Protein AF-A0A950ELG6-F1 (afdb_monomer)

Foldseek 3Di:
DVLVVLLCVVPLSVQFFPKKFWWAFDPPQDAPQADPPDGTDMDTDTPDQVSVVVCVVPPVNCVRRVVCDVVPHVHHPQQQDFQWDKDWAAAPDDPPDDADAFKKKKKKQADADQDDPAWDDDDPHDDPLCCPDLSVQFNTKMWTAG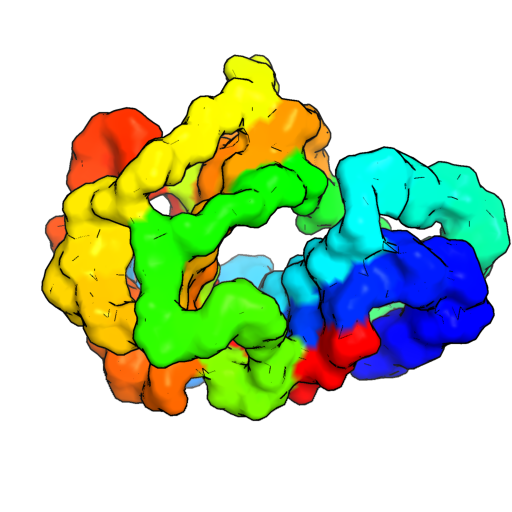HDQHHGPSRGGIIIIGIHPDPVSLSRVSNCLVVSQDDDDPGRHPMHIGITGGNDMDD

Secondary structure (DSSP, 8-state):
-HHHHHHHH-HHHHTTEEEEEEEEE-TT---TTB--S-SEEEEEEESSSHHHHHHHH-HHHHHHHTTTHHHHSSS-GGGG---EEEEEEEESS-TTPPP-TT-EEEEEEE---SS---PPPPPSS--GGGGSGGGGG-SEEEEEEE-S-PPTT---SEEEEEEESSHHHHHHHHHHTTTT---STTS--S-EEEEEEEEEEE-

Nearest PDB structures (foldseek):
  3nn4-assembly1_E  TM=4.069E-01  e=1.825E+00  Nitrospira defluvii
  6z12-assembly3_C  TM=3.826E-01  e=6.552E+00  Salmonella enterica subsp. enterica

pLDDT: mean 88.02, std 8.39, range [60.28, 97.75]

Radius of gyration: 16.5 Å; Cα contacts (8 Å, |Δi|>4): 398; chains: 1; bounding box: 36×33×44 Å

Mean predicted aligned error: 5.29 Å

Structure (mmCIF, N/CA/C/O backbone):
data_AF-A0A950ELG6-F1
#
_entry.id   AF-A0A950ELG6-F1
#
loop_
_atom_site.group_PDB
_atom_site.id
_atom_site.type_symbol
_atom_site.label_atom_id
_atom_site.label_alt_id
_atom_site.label_comp_id
_atom_site.label_asym_id
_atom_site.label_entity_id
_atom_site.label_seq_id
_atom_site.pdbx_PDB_ins_code
_atom_site.Cartn_x
_atom_site.Cartn_y
_atom_site.Cartn_z
_atom_site.occupancy
_atom_site.B_iso_or_equiv
_atom_site.auth_seq_id
_atom_site.auth_comp_id
_atom_site.auth_asym_id
_atom_site.auth_atom_id
_atom_site.pdbx_PDB_model_num
ATOM 1 N N . ARG A 1 1 ? -6.615 -3.462 -15.475 1.00 62.88 1 ARG A N 1
ATOM 2 C CA . ARG A 1 1 ? -6.875 -4.825 -16.014 1.00 62.88 1 ARG A CA 1
ATOM 3 C C . ARG A 1 1 ? -6.097 -5.113 -17.299 1.00 62.88 1 ARG A C 1
ATOM 5 O O . ARG A 1 1 ? -5.307 -6.048 -17.268 1.00 62.88 1 ARG A O 1
ATOM 12 N N . GLU A 1 2 ? -6.269 -4.332 -18.374 1.00 76.75 2 GLU A N 1
ATOM 13 C CA . GLU A 1 2 ? -5.520 -4.491 -19.643 1.00 76.75 2 GLU A CA 1
ATOM 14 C C . GLU A 1 2 ? -4.005 -4.356 -19.453 1.00 76.75 2 GLU A C 1
ATOM 16 O O . GLU A 1 2 ? -3.276 -5.281 -19.789 1.00 76.75 2 GLU A O 1
ATOM 21 N N . HIS A 1 3 ? -3.550 -3.297 -18.775 1.00 78.88 3 HIS A N 1
ATOM 22 C CA . HIS A 1 3 ? -2.136 -3.101 -18.429 1.00 78.88 3 HIS A CA 1
ATOM 23 C C . HIS A 1 3 ? -1.519 -4.305 -17.694 1.00 78.88 3 HIS A C 1
ATOM 25 O O . HIS A 1 3 ? -0.467 -4.826 -18.043 1.00 78.88 3 HIS A O 1
ATOM 31 N N . SER A 1 4 ? -2.238 -4.842 -16.703 1.00 71.31 4 SER A N 1
ATOM 32 C CA . SER A 1 4 ? -1.805 -6.041 -15.973 1.00 71.31 4 SER A CA 1
ATOM 33 C C . SER A 1 4 ? -1.804 -7.305 -16.856 1.00 71.31 4 SER A C 1
ATOM 35 O O . SER A 1 4 ? -1.103 -8.262 -16.547 1.00 71.31 4 SER A O 1
ATOM 37 N N . ALA A 1 5 ? -2.592 -7.351 -17.937 1.00 74.44 5 ALA A N 1
ATOM 38 C CA . ALA A 1 5 ? -2.538 -8.439 -18.914 1.00 74.44 5 ALA A CA 1
ATOM 39 C C . ALA A 1 5 ? -1.348 -8.290 -19.879 1.00 74.44 5 ALA A C 1
ATOM 41 O O . ALA A 1 5 ? -0.740 -9.303 -20.213 1.00 74.44 5 ALA A O 1
ATOM 42 N N . LEU A 1 6 ? -0.978 -7.060 -20.256 1.00 73.19 6 LEU A N 1
ATOM 43 C CA . LEU A 1 6 ? 0.241 -6.772 -21.024 1.00 73.19 6 LEU A CA 1
ATOM 44 C C . LEU A 1 6 ? 1.498 -7.185 -20.250 1.00 73.19 6 LEU A C 1
ATOM 46 O O . LEU A 1 6 ? 2.344 -7.894 -20.790 1.00 73.19 6 LEU A O 1
ATOM 50 N N . GLY A 1 7 ? 1.556 -6.885 -18.948 1.00 67.81 7 GLY A N 1
ATOM 51 C CA . GLY A 1 7 ? 2.666 -7.317 -18.091 1.00 67.81 7 GLY A CA 1
ATOM 52 C C . GLY A 1 7 ? 2.884 -8.836 -18.074 1.00 67.81 7 GLY A C 1
ATOM 53 O O . GLY A 1 7 ? 4.016 -9.291 -17.968 1.00 67.81 7 GLY A O 1
ATOM 54 N N . ARG A 1 8 ? 1.832 -9.647 -18.266 1.00 69.31 8 ARG A N 1
ATOM 55 C CA . ARG A 1 8 ? 1.954 -11.115 -18.374 1.00 69.31 8 ARG A CA 1
ATOM 56 C C . ARG A 1 8 ? 2.677 -11.558 -19.647 1.00 69.31 8 ARG A C 1
ATOM 58 O O . ARG A 1 8 ? 3.305 -12.613 -19.649 1.00 69.31 8 ARG A O 1
ATOM 65 N N . GLN A 1 9 ? 2.541 -10.802 -20.732 1.00 69.56 9 GLN A N 1
ATOM 66 C CA . GLN A 1 9 ? 3.194 -11.121 -22.002 1.00 69.56 9 GLN A CA 1
ATOM 67 C C . GLN A 1 9 ? 4.711 -10.899 -21.912 1.00 69.56 9 GLN A C 1
ATOM 69 O O . GLN A 1 9 ? 5.464 -11.524 -22.651 1.00 69.56 9 GLN A O 1
ATOM 74 N N . CYS A 1 10 ? 5.161 -10.094 -20.943 1.00 74.50 10 CYS A N 1
ATOM 75 C CA . CYS A 1 10 ? 6.568 -9.914 -20.617 1.00 74.50 10 CYS A CA 1
ATOM 76 C C . CYS A 1 10 ? 7.047 -11.091 -19.748 1.00 74.50 10 CYS A C 1
ATOM 78 O O . CYS A 1 10 ? 6.878 -11.092 -18.526 1.00 74.50 10 CYS A O 1
ATOM 80 N N . LEU A 1 11 ? 7.666 -12.102 -20.369 1.00 69.25 11 LEU A N 1
ATOM 81 C CA . LEU A 1 11 ? 8.195 -13.296 -19.681 1.00 69.25 11 LEU A CA 1
ATOM 82 C C . LEU A 1 11 ? 9.100 -12.937 -18.491 1.00 69.25 11 LEU A C 1
ATOM 84 O O . LEU A 1 11 ? 9.092 -13.607 -17.457 1.00 69.25 11 LEU A O 1
ATOM 88 N N . ASN A 1 12 ? 9.849 -11.847 -18.632 1.00 70.12 12 ASN A N 1
ATOM 89 C CA . ASN A 1 12 ? 10.737 -11.306 -17.616 1.00 70.12 12 ASN A CA 1
ATOM 90 C C . ASN A 1 12 ? 10.003 -10.763 -16.384 1.00 70.12 12 ASN A C 1
ATOM 92 O O . ASN A 1 12 ? 10.492 -10.953 -15.269 1.00 70.12 12 ASN A O 1
ATOM 96 N N . VAL A 1 13 ? 8.834 -10.147 -16.558 1.00 71.69 13 VAL A N 1
ATOM 97 C CA . VAL A 1 13 ? 7.971 -9.711 -15.450 1.00 71.69 13 VAL A CA 1
ATOM 98 C C . VAL A 1 13 ? 7.325 -10.925 -14.790 1.00 71.69 13 VAL A C 1
ATOM 100 O O . VAL A 1 13 ? 7.365 -11.046 -13.570 1.00 71.69 13 VAL A O 1
ATOM 103 N N . GLY A 1 14 ? 6.808 -11.870 -15.583 1.00 70.12 14 GLY A N 1
ATOM 104 C CA . GLY A 1 14 ? 6.125 -13.065 -15.071 1.00 70.12 14 GLY A CA 1
ATOM 105 C C . GLY A 1 14 ? 7.006 -14.006 -14.238 1.00 70.12 14 GLY A C 1
ATOM 106 O O . GLY A 1 14 ? 6.492 -14.729 -13.396 1.00 70.12 14 GLY A O 1
ATOM 107 N N . ARG A 1 15 ? 8.331 -13.995 -14.435 1.00 77.94 15 ARG A N 1
ATOM 108 C CA . ARG A 1 15 ? 9.282 -14.743 -13.584 1.00 77.94 15 ARG A CA 1
ATOM 109 C C . ARG A 1 15 ? 9.623 -14.034 -12.274 1.00 77.94 15 ARG A C 1
ATOM 111 O O . ARG A 1 15 ? 10.117 -14.671 -11.353 1.00 77.94 15 ARG A O 1
ATOM 118 N N . ARG A 1 16 ? 9.420 -12.718 -12.223 1.00 83.50 16 ARG A N 1
ATOM 119 C CA . ARG A 1 16 ? 9.888 -11.832 -11.150 1.00 83.50 16 ARG A CA 1
ATOM 120 C C . ARG A 1 16 ? 8.766 -11.381 -10.223 1.00 83.50 16 ARG A C 1
ATOM 122 O O . ARG A 1 16 ? 9.037 -11.055 -9.075 1.00 83.50 16 ARG A O 1
ATOM 129 N N . VAL A 1 17 ? 7.527 -11.377 -10.707 1.00 86.06 17 VAL A N 1
ATOM 130 C CA . VAL A 1 17 ? 6.325 -11.018 -9.952 1.00 86.06 17 VAL A CA 1
ATOM 131 C C . VAL A 1 17 ? 5.491 -12.278 -9.734 1.00 86.06 17 VAL A C 1
ATOM 133 O O . VAL A 1 17 ? 4.950 -12.831 -10.686 1.00 86.06 17 VAL A O 1
ATOM 136 N N . VAL A 1 18 ? 5.400 -12.720 -8.480 1.00 88.00 18 VAL A N 1
ATOM 137 C CA . VAL A 1 18 ? 4.718 -13.961 -8.058 1.00 88.00 18 VAL A CA 1
ATOM 138 C C . VAL A 1 18 ? 3.300 -13.728 -7.543 1.00 88.00 18 VAL A C 1
ATOM 140 O O . VAL A 1 18 ? 2.612 -14.671 -7.174 1.00 88.00 18 VAL A O 1
ATOM 143 N N . ALA A 1 19 ? 2.888 -12.468 -7.409 1.00 88.44 19 ALA A N 1
ATOM 144 C CA . ALA A 1 19 ? 1.492 -12.108 -7.229 1.00 88.44 19 ALA A CA 1
ATOM 145 C C . ALA A 1 19 ? 1.272 -10.634 -7.564 1.00 88.44 19 ALA A C 1
ATOM 147 O O . ALA A 1 19 ? 2.144 -9.791 -7.348 1.00 88.44 19 ALA A O 1
ATOM 148 N N . VAL A 1 20 ? 0.070 -10.310 -8.030 1.00 90.50 20 VAL A N 1
ATOM 149 C CA . VAL A 1 20 ? -0.382 -8.934 -8.246 1.00 90.50 20 VAL A CA 1
ATOM 150 C C . VAL A 1 20 ? -1.777 -8.763 -7.676 1.00 90.50 20 VAL A C 1
ATOM 152 O O . VAL A 1 20 ? -2.669 -9.559 -7.972 1.00 90.50 20 VAL A O 1
ATOM 155 N N . ALA A 1 21 ? -1.999 -7.671 -6.955 1.00 92.88 21 ALA A N 1
ATOM 156 C CA . ALA A 1 21 ? -3.321 -7.202 -6.576 1.00 92.88 21 ALA A CA 1
ATOM 157 C C . ALA A 1 21 ? -3.510 -5.742 -6.995 1.00 92.88 21 ALA A C 1
ATOM 159 O O . ALA A 1 21 ? -2.688 -4.883 -6.688 1.00 92.88 21 ALA A O 1
ATOM 160 N N . GLN A 1 22 ? -4.604 -5.459 -7.699 1.00 93.50 22 GLN A N 1
ATOM 161 C CA . GLN A 1 22 ? -5.048 -4.098 -7.986 1.00 93.50 22 GLN A CA 1
ATOM 162 C C . GLN A 1 22 ? -6.149 -3.748 -6.991 1.00 93.50 22 GLN A C 1
ATOM 164 O O . GLN A 1 22 ? -7.221 -4.361 -7.006 1.00 93.50 22 GLN A O 1
ATOM 169 N N . CYS A 1 23 ? -5.874 -2.776 -6.133 1.00 95.19 23 CYS A N 1
ATOM 170 C CA . CYS A 1 23 ? -6.772 -2.330 -5.084 1.00 95.19 23 CYS A CA 1
ATOM 171 C C . CYS A 1 23 ? -7.337 -0.972 -5.492 1.00 95.19 23 CYS A C 1
ATOM 173 O O . CYS A 1 23 ? -6.596 -0.002 -5.606 1.00 95.19 23 CYS A O 1
ATOM 175 N N . SER A 1 24 ? -8.638 -0.890 -5.749 1.00 95.31 24 SER A N 1
ATOM 176 C CA . SER A 1 24 ? -9.291 0.375 -6.096 1.00 95.31 24 SER A CA 1
ATOM 177 C C . SER A 1 24 ? -9.822 1.037 -4.834 1.00 95.31 24 SER A C 1
ATOM 179 O O . SER A 1 24 ? -10.370 0.353 -3.968 1.00 95.31 24 SER A O 1
ATOM 181 N N . ARG A 1 25 ? -9.684 2.360 -4.723 1.00 95.81 25 ARG A N 1
ATOM 182 C CA . ARG A 1 25 ? -10.235 3.127 -3.605 1.00 95.81 25 ARG A CA 1
ATOM 183 C C . ARG A 1 25 ? -11.742 2.923 -3.533 1.00 95.81 25 ARG A C 1
ATOM 185 O O . ARG A 1 25 ? -12.459 3.023 -4.531 1.00 95.81 25 ARG A O 1
ATOM 192 N N . TRP A 1 26 ? -12.243 2.679 -2.331 1.00 94.00 26 TRP A N 1
ATOM 193 C CA . TRP A 1 26 ? -13.672 2.581 -2.107 1.00 94.00 26 TRP A CA 1
ATOM 194 C C . TRP A 1 26 ? -14.290 3.984 -2.073 1.00 94.00 26 TRP A C 1
ATOM 196 O O . TRP A 1 26 ? -14.215 4.697 -1.078 1.00 94.00 26 TRP A O 1
ATOM 206 N N . LEU A 1 27 ? -14.912 4.387 -3.185 1.00 89.00 27 LEU A N 1
ATOM 207 C CA . LEU A 1 27 ? -15.419 5.753 -3.385 1.00 89.00 27 LEU A CA 1
ATOM 208 C C . LEU A 1 27 ? -16.506 6.182 -2.387 1.00 89.00 27 LEU A C 1
ATOM 210 O O . LEU A 1 27 ? -16.628 7.368 -2.098 1.00 89.00 27 LEU A O 1
ATOM 214 N N . GLN A 1 28 ? -17.299 5.231 -1.886 1.00 87.69 28 GLN A N 1
ATOM 215 C CA . GLN A 1 28 ? -18.410 5.495 -0.962 1.00 87.69 28 GLN A CA 1
ATOM 216 C C . GLN A 1 28 ? -17.962 5.534 0.504 1.00 87.69 28 GLN A C 1
ATOM 218 O O . GLN A 1 28 ? -18.741 5.935 1.366 1.00 87.69 28 GLN A O 1
ATOM 223 N N . ALA A 1 29 ? -16.730 5.111 0.805 1.00 87.19 29 ALA A N 1
ATOM 224 C CA . ALA A 1 29 ? -16.205 5.186 2.156 1.00 87.19 29 ALA A CA 1
ATOM 225 C C . ALA A 1 29 ? -15.984 6.652 2.540 1.00 87.19 29 ALA A C 1
ATOM 227 O O . ALA A 1 29 ? -15.187 7.361 1.924 1.00 87.19 29 ALA A O 1
ATOM 228 N N . CYS A 1 30 ? -16.685 7.103 3.577 1.00 83.56 30 CYS A N 1
ATOM 229 C CA . CYS A 1 30 ? -16.535 8.447 4.110 1.00 83.56 30 CYS A CA 1
ATOM 230 C C . CYS A 1 30 ? -15.984 8.368 5.533 1.00 83.56 30 CYS A C 1
ATOM 232 O O . CYS A 1 30 ? -16.716 8.090 6.481 1.00 83.56 30 CYS A O 1
ATOM 234 N N . ALA A 1 31 ? -14.685 8.618 5.666 1.00 89.19 31 ALA A N 1
ATOM 235 C CA . ALA A 1 31 ? -14.023 8.858 6.940 1.00 89.19 31 ALA A CA 1
ATOM 236 C C . ALA A 1 31 ? -13.035 10.025 6.758 1.00 89.19 31 ALA A C 1
ATOM 238 O O . ALA A 1 31 ? -12.364 10.065 5.723 1.00 89.19 31 ALA A O 1
ATOM 239 N N . PRO A 1 32 ? -12.940 10.975 7.711 1.00 88.31 32 PRO A N 1
ATOM 240 C CA . PRO A 1 32 ? -12.116 12.179 7.554 1.00 88.31 32 PRO A CA 1
ATOM 241 C C . PRO A 1 32 ? -10.636 11.902 7.262 1.00 88.31 32 PRO A C 1
ATOM 243 O O . PRO A 1 32 ? -10.012 12.658 6.529 1.00 88.31 32 PRO A O 1
ATOM 246 N N . ALA A 1 33 ? -10.094 10.806 7.799 1.00 89.94 33 ALA A N 1
ATOM 247 C CA . ALA A 1 33 ? -8.690 10.428 7.640 1.00 89.94 33 ALA A CA 1
ATOM 248 C C . ALA A 1 33 ? -8.347 9.817 6.265 1.00 89.94 33 ALA A C 1
ATOM 250 O O . ALA A 1 33 ? -7.171 9.640 5.954 1.00 89.94 33 ALA A O 1
ATOM 251 N N . LEU A 1 34 ? -9.343 9.455 5.445 1.00 94.56 34 LEU A N 1
ATOM 252 C CA . LEU A 1 34 ? -9.104 8.793 4.161 1.00 94.56 34 LEU A CA 1
ATOM 253 C C . LEU A 1 34 ? -8.816 9.806 3.051 1.00 94.56 34 LEU A C 1
ATOM 255 O O . LEU A 1 34 ? -9.625 10.692 2.768 1.00 94.56 34 LEU A O 1
ATOM 259 N N . SER A 1 35 ? -7.701 9.607 2.351 1.00 93.19 35 SER A N 1
ATOM 260 C CA . SER A 1 35 ? -7.345 10.400 1.179 1.00 93.19 35 SER A CA 1
ATOM 261 C C . SER A 1 35 ? -8.299 10.145 0.014 1.00 93.19 35 SER A C 1
ATOM 263 O O . SER A 1 35 ? -8.781 9.032 -0.225 1.00 93.19 35 SER A O 1
ATOM 265 N N . ARG A 1 36 ? -8.548 11.218 -0.739 1.00 91.69 36 ARG A N 1
ATOM 266 C CA . ARG A 1 36 ? -9.341 11.227 -1.975 1.00 91.69 36 ARG A CA 1
ATOM 267 C C . ARG A 1 36 ? -8.501 11.536 -3.212 1.00 91.69 36 ARG A C 1
ATOM 269 O O . ARG A 1 36 ? -9.046 11.550 -4.307 1.00 91.69 36 ARG A O 1
ATOM 276 N N . GLU A 1 37 ? -7.205 11.768 -3.031 1.00 91.44 37 GLU A N 1
ATOM 277 C CA . GLU A 1 37 ? -6.279 12.224 -4.078 1.00 91.44 37 GLU A CA 1
ATOM 278 C C . GLU A 1 37 ? -5.780 11.085 -4.975 1.00 91.44 37 GLU A C 1
ATOM 280 O O . GLU A 1 37 ? -5.131 11.324 -5.986 1.00 91.44 37 GLU A O 1
ATOM 285 N N . HIS A 1 38 ? -6.094 9.842 -4.611 1.00 91.12 38 HIS A N 1
ATOM 286 C CA . HIS A 1 38 ? -5.608 8.645 -5.281 1.00 91.12 38 HI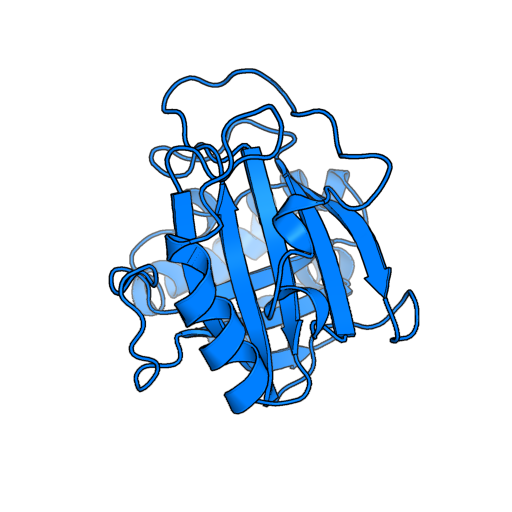S A CA 1
ATOM 287 C C . HIS A 1 38 ? -6.773 7.701 -5.591 1.00 91.12 38 HIS A C 1
ATOM 289 O O . HIS A 1 38 ? -7.700 7.547 -4.788 1.00 91.12 38 HIS A O 1
ATOM 295 N N . ASP A 1 39 ? -6.712 7.019 -6.731 1.00 92.50 39 ASP A N 1
ATOM 296 C CA . ASP A 1 39 ? -7.768 6.100 -7.177 1.00 92.50 39 ASP A CA 1
ATOM 297 C C . ASP A 1 39 ? -7.569 4.656 -6.706 1.00 92.50 39 ASP A C 1
ATOM 299 O O . ASP A 1 39 ? -8.483 3.831 -6.797 1.00 92.50 39 ASP A O 1
ATOM 303 N N . GLY A 1 40 ? -6.386 4.326 -6.190 1.00 93.44 40 GLY A N 1
ATOM 304 C CA . GLY A 1 40 ? -6.063 2.978 -5.751 1.00 93.44 40 GLY A CA 1
ATOM 305 C C . GLY A 1 40 ? -4.576 2.748 -5.522 1.00 93.44 40 GLY A C 1
ATOM 306 O O . GLY A 1 40 ? -3.759 3.658 -5.631 1.00 93.44 40 GLY A O 1
ATOM 307 N N . VAL A 1 41 ? -4.241 1.495 -5.225 1.00 94.81 41 VAL A N 1
ATOM 308 C CA . VAL A 1 41 ? -2.881 1.002 -4.999 1.00 94.81 41 VAL A CA 1
ATOM 309 C C . VAL A 1 41 ? -2.710 -0.327 -5.732 1.00 94.81 41 VAL A C 1
ATOM 311 O O . VAL A 1 41 ? -3.594 -1.184 -5.694 1.00 94.81 41 VAL A O 1
ATOM 314 N N . ASN A 1 42 ? -1.568 -0.524 -6.388 1.00 93.38 42 ASN A N 1
ATOM 315 C CA . ASN A 1 42 ? -1.171 -1.838 -6.889 1.00 93.38 42 ASN A CA 1
ATOM 316 C C . ASN A 1 42 ? -0.156 -2.458 -5.923 1.00 93.38 42 ASN A C 1
ATOM 318 O O . ASN A 1 42 ? 0.840 -1.824 -5.588 1.00 93.38 42 ASN A O 1
ATOM 322 N N . LEU A 1 43 ? -0.401 -3.700 -5.512 1.00 93.56 43 LEU A N 1
ATOM 323 C CA . LEU A 1 43 ? 0.515 -4.502 -4.705 1.00 93.56 43 LEU A CA 1
ATOM 324 C C . LEU A 1 43 ? 1.138 -5.567 -5.605 1.00 93.56 43 LEU A C 1
ATOM 326 O O . LEU A 1 43 ? 0.416 -6.321 -6.264 1.00 93.56 43 LEU A O 1
ATOM 330 N N . LEU A 1 44 ? 2.466 -5.607 -5.659 1.00 91.62 44 LEU A N 1
ATOM 331 C CA . LEU A 1 44 ? 3.228 -6.594 -6.416 1.00 91.62 44 LEU A CA 1
ATOM 332 C C . LEU A 1 44 ? 4.095 -7.376 -5.433 1.00 91.62 44 LEU A C 1
ATOM 334 O O . LEU A 1 44 ? 4.927 -6.793 -4.743 1.00 91.62 44 LEU A O 1
ATOM 338 N N . VAL A 1 45 ? 3.912 -8.692 -5.386 1.00 91.00 45 VAL A N 1
ATOM 339 C CA . VAL A 1 45 ? 4.791 -9.585 -4.629 1.00 91.00 45 VAL A CA 1
ATOM 340 C C . VAL A 1 45 ? 5.880 -10.060 -5.573 1.00 91.00 45 VAL A C 1
ATOM 342 O O . VAL A 1 45 ? 5.591 -10.615 -6.635 1.00 91.00 45 VAL A O 1
ATOM 345 N N . LEU A 1 46 ? 7.129 -9.816 -5.197 1.00 90.88 46 LEU A N 1
ATOM 346 C CA . LEU A 1 46 ? 8.294 -10.172 -5.996 1.00 90.88 46 LEU A CA 1
ATOM 347 C C . LEU A 1 46 ? 8.838 -11.544 -5.589 1.00 90.88 46 LEU A C 1
ATOM 349 O O . LEU A 1 46 ? 8.672 -11.966 -4.445 1.00 90.88 46 LEU A O 1
ATOM 353 N N . ALA A 1 47 ? 9.475 -12.238 -6.532 1.00 87.94 47 ALA A N 1
ATOM 354 C CA . ALA A 1 47 ? 10.107 -13.536 -6.295 1.00 87.94 47 ALA A CA 1
ATOM 355 C C . ALA A 1 47 ? 11.295 -13.425 -5.327 1.00 87.94 47 ALA A C 1
ATOM 357 O O . ALA A 1 47 ? 11.477 -14.269 -4.451 1.00 87.94 47 ALA A O 1
ATOM 358 N N . ASP A 1 48 ? 12.080 -12.363 -5.485 1.00 86.69 48 ASP A N 1
ATOM 359 C CA . ASP A 1 48 ? 13.244 -12.040 -4.675 1.00 86.69 48 ASP A CA 1
ATOM 360 C C . ASP A 1 48 ? 13.477 -10.519 -4.670 1.00 86.69 48 ASP A C 1
ATOM 362 O O . ASP A 1 48 ? 12.716 -9.743 -5.255 1.00 86.69 48 ASP A O 1
ATOM 366 N N . ARG A 1 49 ? 14.516 -10.080 -3.959 1.00 83.25 49 ARG A N 1
ATOM 367 C CA . ARG A 1 49 ? 14.868 -8.661 -3.856 1.00 83.25 49 ARG A CA 1
ATOM 368 C C . ARG A 1 49 ? 15.398 -8.098 -5.177 1.00 83.25 49 ARG A C 1
ATOM 370 O O . ARG A 1 49 ? 15.042 -6.981 -5.550 1.00 83.25 49 ARG A O 1
ATOM 377 N N . ASP A 1 50 ? 16.216 -8.867 -5.889 1.00 83.38 50 ASP A N 1
ATOM 378 C CA . ASP A 1 50 ? 16.894 -8.428 -7.113 1.00 83.38 50 ASP A CA 1
ATOM 379 C C . ASP A 1 50 ? 15.894 -8.179 -8.254 1.00 83.38 50 ASP A C 1
ATOM 381 O O . ASP A 1 50 ? 16.093 -7.303 -9.103 1.00 83.38 50 ASP A O 1
ATOM 385 N N . ALA A 1 51 ? 14.758 -8.880 -8.227 1.00 82.62 51 ALA A N 1
ATOM 386 C CA . ALA A 1 51 ? 13.616 -8.646 -9.095 1.00 82.62 51 ALA A CA 1
ATOM 387 C C . ALA A 1 51 ? 13.129 -7.187 -9.061 1.00 82.62 51 ALA A C 1
ATOM 389 O O . ALA A 1 51 ? 12.744 -6.662 -10.107 1.00 82.62 51 ALA A O 1
ATOM 390 N N . GLY A 1 52 ? 13.181 -6.520 -7.902 1.00 76.56 52 GLY A N 1
ATOM 391 C CA . GLY A 1 52 ? 12.701 -5.147 -7.732 1.00 76.56 52 GLY A CA 1
ATOM 392 C C . GLY A 1 52 ? 13.468 -4.144 -8.585 1.00 76.56 52 GLY A C 1
ATOM 393 O O . GLY A 1 52 ? 12.859 -3.324 -9.267 1.00 76.56 52 GLY A O 1
ATOM 394 N N . ALA A 1 53 ? 14.797 -4.253 -8.619 1.00 75.44 53 ALA A N 1
ATOM 395 C CA . ALA A 1 53 ? 15.638 -3.427 -9.481 1.00 75.44 53 ALA A CA 1
ATOM 396 C C . ALA A 1 53 ? 15.552 -3.867 -10.953 1.00 75.44 53 ALA A C 1
ATOM 398 O O . ALA A 1 53 ? 15.499 -3.031 -11.858 1.00 75.44 53 ALA A O 1
ATOM 399 N N . ALA A 1 54 ? 15.500 -5.180 -11.200 1.00 78.69 54 ALA A N 1
ATOM 400 C CA . ALA A 1 54 ? 15.537 -5.739 -12.548 1.00 78.69 54 ALA A CA 1
ATOM 401 C C . ALA A 1 54 ? 14.284 -5.424 -13.386 1.00 78.69 54 ALA A C 1
ATOM 403 O O . ALA A 1 54 ? 14.410 -5.210 -14.591 1.00 78.69 54 ALA A O 1
ATOM 404 N N . ILE A 1 55 ? 13.091 -5.356 -12.777 1.00 76.44 55 ILE A N 1
ATOM 405 C CA . ILE A 1 55 ? 11.834 -5.042 -13.490 1.00 76.44 55 ILE A CA 1
ATOM 406 C C . ILE A 1 55 ? 11.905 -3.673 -14.182 1.00 76.44 55 ILE A C 1
ATOM 408 O O . ILE A 1 55 ? 11.381 -3.507 -15.281 1.00 76.44 55 ILE A O 1
ATOM 412 N N . TRP A 1 56 ? 12.596 -2.703 -13.579 1.00 73.94 56 TRP A N 1
ATOM 413 C CA . TRP A 1 56 ? 12.709 -1.346 -14.122 1.00 73.94 56 TRP A CA 1
ATOM 414 C C . TRP A 1 56 ? 13.797 -1.179 -15.181 1.00 73.94 56 TRP A C 1
ATOM 416 O O . TRP A 1 56 ? 13.824 -0.150 -15.858 1.00 73.94 56 TRP A O 1
ATOM 426 N N . GLY A 1 57 ? 14.710 -2.145 -15.287 1.00 73.31 57 GLY A N 1
ATOM 427 C CA . GLY A 1 57 ? 15.855 -2.101 -16.194 1.00 73.31 57 GLY A CA 1
ATOM 428 C C . GLY A 1 57 ? 15.717 -2.982 -17.433 1.00 73.31 57 GLY A C 1
ATOM 429 O O . GLY A 1 57 ? 16.542 -2.859 -18.332 1.00 73.31 57 GLY A O 1
ATOM 430 N N . ASP A 1 58 ? 14.711 -3.860 -17.496 1.00 78.69 58 ASP A N 1
ATOM 431 C CA . ASP A 1 58 ? 14.559 -4.826 -18.587 1.00 78.69 58 ASP A CA 1
ATOM 432 C C . ASP A 1 58 ? 14.074 -4.164 -19.895 1.00 78.69 58 ASP A C 1
ATOM 434 O O . ASP A 1 58 ? 12.917 -3.741 -19.962 1.00 78.69 58 ASP A O 1
ATOM 438 N N . PRO A 1 59 ? 14.898 -4.088 -20.960 1.00 77.69 59 PRO A N 1
ATOM 439 C CA . PRO A 1 59 ? 14.554 -3.345 -22.174 1.00 77.69 59 PRO A CA 1
ATOM 440 C C . PRO A 1 59 ? 13.287 -3.848 -22.875 1.00 77.69 59 PRO A C 1
ATOM 442 O O . PRO A 1 59 ? 12.534 -3.043 -23.418 1.00 77.69 59 PRO A O 1
ATOM 445 N N . GLU A 1 60 ? 13.035 -5.159 -22.842 1.00 75.12 60 GLU A N 1
ATOM 446 C CA . GLU A 1 60 ? 11.851 -5.775 -23.452 1.00 75.12 60 GLU A CA 1
ATOM 447 C C . GLU A 1 60 ? 10.576 -5.383 -22.696 1.00 75.12 60 GLU A C 1
ATOM 449 O O . GLU A 1 60 ? 9.616 -4.895 -23.295 1.00 75.12 60 GLU A O 1
ATOM 454 N N . THR A 1 61 ? 10.600 -5.494 -21.364 1.00 73.69 61 THR A N 1
ATOM 455 C CA . THR A 1 61 ? 9.507 -5.023 -20.505 1.00 73.69 61 THR A CA 1
ATOM 456 C C . THR A 1 61 ? 9.256 -3.531 -20.695 1.00 73.69 61 THR A C 1
ATOM 458 O O . THR A 1 61 ? 8.109 -3.112 -20.844 1.00 73.69 61 THR A O 1
ATOM 461 N N . LEU A 1 62 ? 10.312 -2.713 -20.737 1.00 77.75 62 LEU A N 1
ATOM 4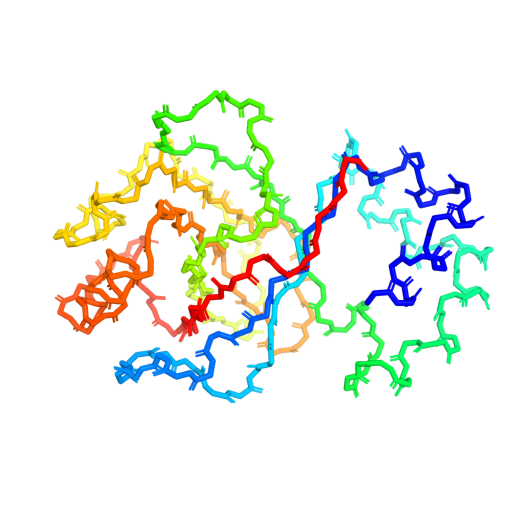62 C CA . LEU A 1 62 ? 10.172 -1.271 -20.921 1.00 77.75 62 LEU A CA 1
ATOM 463 C C . LEU A 1 62 ? 9.576 -0.915 -22.288 1.00 77.75 62 LEU A C 1
ATOM 465 O O . LEU A 1 62 ? 8.758 -0.001 -22.359 1.00 77.75 62 LEU A O 1
ATOM 469 N N . ALA A 1 63 ? 9.948 -1.625 -23.356 1.00 78.44 63 ALA A N 1
ATOM 470 C CA . ALA A 1 63 ? 9.427 -1.379 -24.700 1.00 78.44 63 ALA A CA 1
ATOM 471 C C . ALA A 1 63 ? 7.922 -1.676 -24.819 1.00 78.44 63 ALA A C 1
ATOM 473 O O . ALA A 1 63 ? 7.223 -0.982 -25.556 1.00 78.44 63 ALA A O 1
ATOM 474 N N . VAL A 1 64 ? 7.419 -2.674 -24.084 1.00 78.94 64 VAL A N 1
ATOM 475 C CA . VAL A 1 64 ? 5.999 -3.063 -24.098 1.00 78.94 64 VAL A CA 1
ATOM 476 C C . VAL A 1 64 ? 5.169 -2.235 -23.116 1.00 78.94 64 VAL A C 1
ATOM 478 O O . VAL A 1 64 ? 4.073 -1.795 -23.456 1.00 78.94 64 VAL A O 1
ATOM 481 N N . MET A 1 65 ? 5.673 -2.017 -21.899 1.00 79.88 65 MET A N 1
ATOM 482 C CA . MET A 1 65 ? 4.893 -1.423 -20.809 1.00 79.88 65 MET A CA 1
ATOM 483 C C . MET A 1 65 ? 4.896 0.105 -20.850 1.00 79.88 65 MET A C 1
ATOM 485 O O . MET A 1 65 ? 3.827 0.701 -20.732 1.00 79.88 65 MET A O 1
ATOM 489 N N . ARG A 1 66 ? 6.052 0.754 -21.080 1.00 81.38 66 ARG A N 1
ATOM 490 C CA . ARG A 1 66 ? 6.157 2.226 -21.003 1.00 81.38 66 ARG A CA 1
ATOM 491 C C . ARG A 1 66 ? 5.184 2.976 -21.914 1.00 81.38 66 ARG A C 1
ATOM 493 O O . ARG A 1 66 ? 4.667 3.989 -21.456 1.00 81.38 66 ARG A O 1
ATOM 5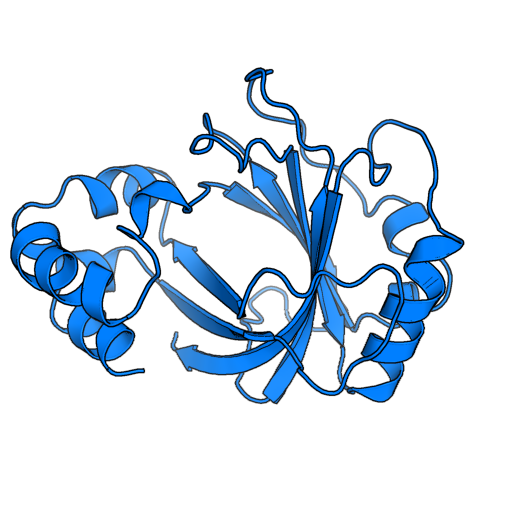00 N N . PRO A 1 67 ? 4.904 2.543 -23.159 1.00 84.19 67 PRO A N 1
ATOM 501 C CA . PRO A 1 67 ? 3.928 3.238 -23.999 1.00 84.19 67 PRO A CA 1
ATOM 502 C C . PRO A 1 67 ? 2.493 3.170 -23.455 1.00 84.19 67 PRO A C 1
ATOM 504 O O . PRO A 1 67 ? 1.693 4.058 -23.737 1.00 84.19 67 PRO A O 1
ATOM 507 N N . ASP A 1 68 ? 2.159 2.130 -22.684 1.00 84.00 68 ASP A N 1
ATOM 508 C CA . ASP A 1 68 ? 0.826 1.937 -22.104 1.00 84.00 68 ASP A CA 1
ATOM 509 C C . ASP A 1 68 ? 0.647 2.680 -20.770 1.00 84.00 68 ASP A C 1
ATOM 511 O O . ASP A 1 68 ? -0.475 3.016 -20.398 1.00 84.00 68 ASP A O 1
ATOM 515 N N . GLU A 1 69 ? 1.735 2.967 -20.048 1.00 85.81 69 GLU A N 1
ATOM 516 C CA . GLU A 1 69 ? 1.673 3.567 -18.708 1.00 85.81 69 GLU A CA 1
ATOM 517 C C . GLU A 1 69 ? 0.947 4.927 -18.680 1.00 85.81 69 GLU A C 1
ATOM 519 O O . GLU A 1 69 ? -0.020 5.030 -17.922 1.00 85.81 69 GLU A O 1
ATOM 524 N N . PRO A 1 70 ? 1.267 5.930 -19.530 1.00 84.88 70 PRO A N 1
ATOM 525 C CA . PRO A 1 70 ? 0.578 7.227 -19.513 1.00 84.88 70 PRO A CA 1
ATOM 526 C C . PRO A 1 70 ? -0.891 7.170 -19.955 1.00 84.88 70 PRO A C 1
ATOM 528 O O . PRO A 1 70 ? -1.644 8.116 -19.740 1.00 84.88 70 PRO A O 1
ATOM 531 N N . ARG A 1 71 ? -1.318 6.078 -20.606 1.00 85.44 71 ARG A N 1
ATOM 532 C CA . ARG A 1 71 ? -2.730 5.858 -20.959 1.00 85.44 71 ARG A CA 1
ATOM 533 C C . ARG A 1 71 ? -3.551 5.440 -19.738 1.00 85.44 71 ARG A C 1
ATOM 535 O O . ARG A 1 71 ? -4.754 5.685 -19.696 1.00 85.44 71 ARG A O 1
ATOM 542 N N . VAL A 1 72 ? -2.924 4.748 -18.789 1.00 82.44 72 VAL A N 1
ATOM 543 C CA . VAL A 1 72 ? -3.602 4.055 -17.682 1.00 82.44 72 VAL A CA 1
ATOM 544 C C . VAL A 1 72 ? -3.362 4.742 -16.340 1.00 82.44 72 VAL A C 1
ATOM 546 O O . VAL A 1 72 ? -4.228 4.686 -15.468 1.00 82.44 72 VAL A O 1
ATOM 549 N N . PHE A 1 73 ? -2.211 5.383 -16.171 1.00 85.88 73 PHE A N 1
ATOM 550 C CA . PHE A 1 73 ? -1.795 6.046 -14.943 1.00 85.88 73 PHE A CA 1
ATOM 551 C C . PHE A 1 73 ? -1.501 7.524 -15.187 1.00 85.88 73 PHE A C 1
ATOM 553 O O . PHE A 1 73 ? -1.324 7.961 -16.320 1.00 85.88 73 PHE A O 1
ATOM 560 N N . ALA A 1 74 ? -1.422 8.289 -14.097 1.00 84.25 74 ALA A N 1
ATOM 561 C CA . ALA A 1 74 ? -1.098 9.712 -14.154 1.00 84.25 74 ALA A CA 1
ATOM 562 C C . ALA A 1 74 ? 0.336 9.991 -14.646 1.00 84.25 74 ALA A C 1
ATOM 564 O O . ALA A 1 74 ? 0.610 11.088 -15.123 1.00 84.25 74 ALA A O 1
ATOM 565 N N . ASP A 1 75 ? 1.240 9.016 -14.518 1.00 88.44 75 ASP A N 1
ATOM 566 C CA . ASP A 1 75 ? 2.636 9.089 -14.957 1.00 88.44 75 ASP A CA 1
ATOM 567 C C . ASP A 1 75 ? 3.205 7.662 -15.132 1.00 88.44 75 ASP A C 1
ATOM 569 O O . ASP A 1 75 ? 2.492 6.669 -14.956 1.00 88.44 75 ASP A O 1
ATOM 573 N N . TYR A 1 76 ? 4.494 7.537 -15.440 1.00 87.31 76 TYR A N 1
ATOM 574 C CA . TYR A 1 76 ? 5.210 6.264 -15.468 1.00 87.31 76 TYR A CA 1
ATOM 575 C C . TYR A 1 76 ? 5.219 5.579 -14.100 1.00 87.31 76 TYR A C 1
ATOM 577 O O . TYR A 1 76 ? 5.516 6.198 -13.077 1.00 87.31 76 TYR A O 1
ATOM 585 N N . VAL A 1 77 ? 4.988 4.265 -14.081 1.00 87.06 77 VAL A N 1
ATOM 586 C CA . VAL A 1 77 ? 4.753 3.487 -12.847 1.00 87.06 77 VAL A CA 1
ATOM 587 C C . VAL A 1 77 ? 5.934 3.560 -11.884 1.00 87.06 77 VAL A C 1
ATOM 589 O O . VAL A 1 77 ? 5.760 3.617 -10.664 1.00 87.06 77 VAL A O 1
ATOM 592 N N . ARG A 1 78 ? 7.153 3.639 -12.423 1.00 87.44 78 ARG A N 1
ATOM 593 C CA . ARG A 1 78 ? 8.378 3.795 -11.632 1.00 87.44 78 ARG A CA 1
ATOM 594 C C . ARG A 1 78 ? 8.376 5.060 -10.764 1.00 87.44 78 ARG A C 1
ATOM 596 O O . ARG A 1 78 ? 8.975 5.042 -9.694 1.00 87.44 78 ARG A O 1
ATOM 603 N N . ASN A 1 79 ? 7.700 6.129 -11.185 1.00 90.75 79 ASN A N 1
ATOM 604 C CA . ASN A 1 79 ? 7.693 7.422 -10.491 1.00 90.75 79 ASN A CA 1
ATOM 605 C C . ASN A 1 79 ? 6.798 7.439 -9.241 1.00 90.75 79 ASN A C 1
ATOM 607 O O . ASN A 1 79 ? 6.790 8.424 -8.511 1.00 90.75 79 ASN A O 1
ATOM 611 N N . PHE A 1 80 ? 6.073 6.355 -8.969 1.00 90.69 80 PHE A N 1
ATOM 612 C CA . PHE A 1 80 ? 5.255 6.183 -7.765 1.00 90.69 80 PHE A CA 1
ATOM 613 C C . PHE A 1 80 ? 5.311 4.741 -7.233 1.00 90.69 80 PHE A C 1
ATOM 615 O O . PHE A 1 80 ? 4.396 4.268 -6.561 1.00 90.69 80 PHE A O 1
ATOM 622 N N . SER A 1 81 ? 6.402 4.029 -7.533 1.00 91.38 81 SER A N 1
ATOM 623 C CA . SER A 1 81 ? 6.667 2.682 -7.023 1.00 91.38 81 SER A CA 1
ATOM 624 C C . SER A 1 81 ? 7.661 2.722 -5.868 1.00 91.38 81 SER A C 1
ATOM 626 O O . SER A 1 81 ? 8.699 3.373 -5.957 1.00 91.38 81 SER A O 1
ATOM 628 N N . MET A 1 82 ? 7.371 1.979 -4.802 1.00 92.88 82 MET A N 1
ATOM 629 C CA . MET A 1 82 ? 8.243 1.842 -3.634 1.00 92.88 82 MET A CA 1
ATOM 630 C C . MET A 1 82 ? 8.631 0.378 -3.454 1.00 92.88 82 MET A C 1
ATOM 632 O O . MET A 1 82 ? 7.759 -0.483 -3.332 1.00 92.88 82 MET A O 1
ATOM 636 N N . LEU A 1 83 ? 9.935 0.094 -3.417 1.00 91.75 83 LEU A N 1
ATOM 637 C CA . LEU A 1 83 ? 10.431 -1.238 -3.091 1.00 91.75 83 LEU A CA 1
ATOM 638 C C . LEU A 1 83 ? 10.451 -1.414 -1.573 1.00 91.75 83 LEU A C 1
ATOM 640 O O . LEU A 1 83 ? 11.044 -0.615 -0.842 1.00 91.75 83 LEU A O 1
ATOM 644 N N . CYS A 1 84 ? 9.787 -2.467 -1.111 1.00 93.25 84 CYS A N 1
ATOM 645 C CA . CYS A 1 84 ? 9.588 -2.703 0.306 1.00 93.25 84 CYS A CA 1
ATOM 646 C C . CYS A 1 84 ? 9.942 -4.134 0.691 1.00 93.25 84 CYS A C 1
ATOM 648 O O . CYS A 1 84 ? 9.703 -5.073 -0.071 1.00 93.25 84 CYS A O 1
ATOM 650 N N . ARG A 1 85 ? 10.396 -4.306 1.931 1.00 93.12 85 ARG A N 1
ATOM 651 C CA . ARG A 1 85 ? 10.436 -5.606 2.592 1.00 93.12 85 ARG A CA 1
ATOM 652 C C . ARG A 1 85 ? 9.157 -5.827 3.372 1.00 93.12 85 ARG A C 1
ATOM 654 O O . ARG A 1 85 ? 8.823 -5.071 4.281 1.00 93.12 85 ARG A O 1
ATOM 661 N N . GLN A 1 86 ? 8.466 -6.897 3.012 1.00 93.12 86 GLN A N 1
ATOM 662 C CA . GLN A 1 86 ? 7.226 -7.310 3.644 1.00 93.12 86 GLN A CA 1
ATOM 663 C C . GLN A 1 86 ? 7.499 -8.051 4.960 1.00 93.12 86 GLN A C 1
ATOM 665 O O . GLN A 1 86 ? 8.327 -8.963 5.015 1.00 93.12 86 GLN A O 1
ATOM 670 N N . GLN A 1 87 ? 6.733 -7.728 5.998 1.00 94.19 87 GLN A N 1
ATOM 671 C CA . GLN A 1 87 ? 6.701 -8.440 7.267 1.00 94.19 87 GLN A CA 1
ATOM 672 C C . GLN A 1 87 ? 5.258 -8.697 7.705 1.00 94.19 87 GLN A C 1
ATOM 674 O O . GLN A 1 87 ? 4.439 -7.783 7.796 1.00 94.19 87 GLN A O 1
ATOM 679 N N . LEU A 1 88 ? 4.952 -9.957 8.014 1.00 95.44 88 LEU A N 1
ATOM 680 C CA . LEU A 1 88 ? 3.670 -10.340 8.592 1.00 95.44 88 LEU A CA 1
ATOM 681 C C . LEU A 1 88 ? 3.681 -10.071 10.099 1.00 95.44 88 LEU A C 1
ATOM 683 O O . LEU A 1 88 ? 4.494 -10.649 10.815 1.00 95.44 88 LEU A O 1
ATOM 687 N N . LEU A 1 89 ? 2.774 -9.220 10.578 1.00 95.62 89 LEU A N 1
ATOM 688 C CA . LEU A 1 89 ? 2.717 -8.812 11.988 1.00 95.62 89 LEU A CA 1
ATOM 689 C C . LEU A 1 89 ? 1.552 -9.443 12.748 1.00 95.62 89 LEU A C 1
ATOM 691 O O . LEU A 1 89 ? 1.653 -9.700 13.946 1.00 95.62 89 LEU A O 1
ATOM 695 N N . HIS A 1 90 ? 0.447 -9.699 12.052 1.00 95.50 90 HIS A N 1
ATOM 696 C CA . HIS A 1 90 ? -0.709 -10.406 12.587 1.00 95.50 90 HIS A CA 1
ATOM 697 C C . HIS A 1 90 ? -1.391 -11.190 11.469 1.00 95.50 90 HIS A C 1
ATOM 699 O O . HIS A 1 90 ? -1.498 -10.698 10.346 1.00 95.50 90 HIS A O 1
ATOM 705 N N . SER A 1 91 ? -1.875 -12.398 11.757 1.00 95.19 91 SER A N 1
ATOM 706 C CA . SER A 1 91 ? -2.681 -13.156 10.802 1.00 95.19 91 SER A CA 1
ATOM 707 C C . SER A 1 91 ? -3.557 -14.185 11.499 1.00 95.19 91 SER A C 1
ATOM 709 O O . SER A 1 91 ? -3.072 -14.991 12.288 1.00 95.19 91 SER A O 1
ATOM 711 N N . ARG A 1 92 ? -4.833 -14.198 11.125 1.00 93.06 92 ARG A N 1
ATOM 712 C CA . ARG A 1 92 ? -5.765 -15.324 11.292 1.00 93.06 92 ARG A CA 1
ATOM 713 C C . ARG A 1 92 ? -5.888 -16.140 9.998 1.00 93.06 92 ARG A C 1
ATOM 715 O O . ARG A 1 92 ? -6.505 -17.198 9.981 1.00 93.06 92 ARG A O 1
ATOM 722 N N . LEU A 1 93 ? -5.296 -15.638 8.912 1.00 90.06 93 LEU A N 1
ATOM 723 C CA . LEU A 1 93 ? -5.201 -16.291 7.609 1.00 90.06 93 LEU A CA 1
ATOM 724 C C . LEU A 1 93 ? -3.900 -17.110 7.499 1.00 90.06 93 LEU A C 1
ATOM 726 O O . LEU A 1 93 ? -2.935 -16.812 8.213 1.00 90.06 93 LEU A O 1
ATOM 730 N N . PRO A 1 94 ? -3.814 -18.078 6.567 1.00 88.88 94 PRO A N 1
ATOM 731 C CA . PRO A 1 94 ? -2.561 -18.766 6.260 1.00 88.88 94 PRO A CA 1
ATOM 732 C C . PRO A 1 94 ? -1.410 -17.794 5.953 1.00 88.88 94 PRO A C 1
ATOM 734 O O . PRO A 1 94 ? -1.617 -16.723 5.377 1.00 88.88 94 PRO A O 1
ATOM 737 N N . ALA A 1 95 ? -0.175 -18.166 6.303 1.00 78.62 95 ALA A N 1
ATOM 738 C CA . ALA A 1 95 ? 0.995 -17.301 6.115 1.00 78.62 95 ALA A CA 1
ATOM 739 C C . ALA A 1 95 ? 1.173 -16.865 4.648 1.00 78.62 95 ALA A C 1
ATOM 741 O O . ALA A 1 95 ? 1.420 -15.688 4.389 1.00 78.62 95 ALA A O 1
ATOM 742 N N . ALA A 1 96 ? 0.934 -17.783 3.707 1.00 83.06 96 ALA A N 1
ATOM 743 C CA . ALA A 1 96 ? 1.015 -17.563 2.262 1.00 83.06 96 ALA A CA 1
ATOM 744 C C . ALA A 1 96 ? -0.238 -16.906 1.641 1.00 83.06 96 ALA A C 1
ATOM 746 O O . ALA A 1 96 ? -0.400 -16.923 0.424 1.00 83.06 96 ALA A O 1
ATOM 747 N N . ALA A 1 97 ? -1.161 -16.370 2.449 1.00 87.19 97 ALA A N 1
ATOM 748 C CA . ALA A 1 97 ? -2.344 -15.697 1.925 1.00 87.19 97 ALA A CA 1
ATOM 749 C C . ALA A 1 97 ? -1.955 -14.463 1.092 1.00 87.19 97 ALA A C 1
ATOM 751 O O . ALA A 1 97 ? -1.251 -13.574 1.570 1.00 87.19 97 ALA A O 1
ATOM 752 N N . LEU A 1 98 ? -2.465 -14.417 -0.139 1.00 86.88 98 LEU A N 1
ATOM 753 C CA . LEU A 1 98 ? -2.349 -13.290 -1.063 1.00 86.88 98 LEU A CA 1
ATOM 754 C C . LEU A 1 98 ? -3.658 -12.486 -1.086 1.00 86.88 98 LEU A C 1
ATOM 756 O O . LEU A 1 98 ? -4.716 -13.052 -0.782 1.00 86.88 98 LEU A O 1
ATOM 760 N N . PRO A 1 99 ? -3.630 -11.194 -1.468 1.00 85.69 99 PRO A N 1
ATOM 761 C CA . PRO A 1 99 ? -4.856 -10.426 -1.619 1.00 85.69 99 PRO A CA 1
ATOM 762 C C . PRO A 1 99 ? -5.723 -11.048 -2.718 1.00 85.69 99 PRO A C 1
ATOM 764 O O . PRO A 1 99 ? -5.276 -11.245 -3.8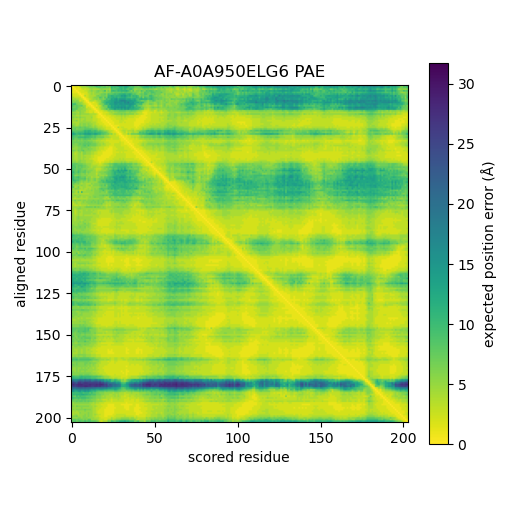48 1.00 85.69 99 PRO A O 1
ATOM 767 N N . GLN A 1 100 ? -6.973 -11.363 -2.390 1.00 89.06 100 GLN A N 1
ATOM 768 C CA . GLN A 1 100 ? -7.937 -11.952 -3.321 1.00 89.06 100 GLN A CA 1
ATOM 769 C C . GLN A 1 100 ? -9.000 -10.931 -3.709 1.00 89.06 100 GLN A C 1
ATOM 771 O O . GLN A 1 100 ? -9.353 -10.068 -2.908 1.00 89.06 100 GLN A O 1
ATOM 776 N N . LYS A 1 101 ? -9.547 -11.053 -4.922 1.00 90.69 101 LYS A N 1
ATOM 777 C CA . LYS A 1 101 ? -10.655 -10.214 -5.393 1.00 90.69 101 LYS A CA 1
ATOM 778 C C . LYS A 1 101 ? -11.791 -10.134 -4.359 1.00 90.69 101 LYS A C 1
ATOM 780 O O . LYS A 1 101 ? -12.244 -11.159 -3.861 1.00 90.69 101 LYS A O 1
ATOM 785 N N . GLY A 1 102 ? -12.257 -8.919 -4.078 1.00 90.38 102 GLY A N 1
ATOM 786 C CA . GLY A 1 102 ? -13.303 -8.623 -3.095 1.00 90.38 102 GLY A CA 1
ATOM 787 C C . GLY A 1 102 ? -12.796 -8.409 -1.666 1.00 90.38 102 GLY A C 1
ATOM 788 O O . GLY A 1 102 ? -13.565 -7.967 -0.817 1.00 90.38 102 GLY A O 1
ATOM 789 N N . ARG A 1 103 ? -11.511 -8.674 -1.379 1.00 92.44 103 ARG A N 1
ATOM 790 C CA . ARG A 1 103 ? -10.908 -8.323 -0.085 1.00 92.44 103 ARG A CA 1
ATOM 791 C C . ARG A 1 103 ? -10.854 -6.813 0.093 1.00 92.44 103 ARG A C 1
ATOM 793 O O . ARG A 1 103 ? -10.508 -6.094 -0.844 1.00 92.44 103 ARG A O 1
ATOM 800 N N . VAL A 1 104 ? -11.152 -6.359 1.306 1.00 96.56 104 VAL A N 1
ATOM 801 C CA . VAL A 1 104 ? -11.098 -4.948 1.685 1.00 96.56 104 VAL A CA 1
ATOM 802 C C . VAL A 1 104 ? -9.821 -4.708 2.475 1.00 96.56 104 VAL A C 1
ATOM 804 O O . VAL A 1 104 ? -9.553 -5.410 3.451 1.00 96.56 104 VAL A O 1
ATOM 807 N N . ILE A 1 105 ? -9.029 -3.735 2.036 1.00 97.56 105 ILE A N 1
ATOM 808 C CA . ILE A 1 105 ? -7.730 -3.424 2.625 1.00 97.56 105 ILE A CA 1
ATOM 809 C C . ILE A 1 105 ? -7.687 -1.934 2.936 1.00 97.56 105 ILE A C 1
ATOM 811 O O . ILE A 1 105 ? -7.829 -1.098 2.039 1.00 97.56 105 ILE A O 1
ATOM 815 N N . LEU A 1 106 ? -7.484 -1.603 4.208 1.00 97.56 106 LEU A N 1
ATOM 816 C CA . LEU A 1 106 ? -7.059 -0.268 4.607 1.00 97.56 106 LEU A CA 1
ATOM 817 C C . LEU A 1 106 ? -5.539 -0.216 4.459 1.00 97.56 106 LEU A C 1
ATOM 819 O O . LEU A 1 106 ? -4.835 -1.028 5.055 1.00 97.56 106 LEU A O 1
ATOM 823 N N . LEU A 1 107 ? -5.045 0.710 3.647 1.00 97.75 107 LEU A N 1
ATOM 824 C CA . LEU A 1 107 ? -3.622 0.990 3.498 1.00 97.75 107 LEU A CA 1
ATOM 825 C C . LEU A 1 107 ? -3.279 2.265 4.256 1.00 97.75 107 LEU A C 1
ATOM 827 O O . LEU A 1 107 ? -3.977 3.268 4.108 1.00 97.75 107 LEU A O 1
ATOM 831 N N . GLY A 1 108 ? -2.204 2.229 5.035 1.00 96.81 108 GLY A N 1
ATOM 832 C CA . GLY A 1 108 ? -1.608 3.397 5.675 1.00 96.81 108 GLY A CA 1
ATOM 833 C C . GLY A 1 108 ? -0.184 3.593 5.185 1.00 96.81 108 GLY A C 1
ATOM 834 O O . GLY A 1 108 ? 0.678 2.763 5.457 1.00 96.81 108 GLY A O 1
ATOM 835 N N . PHE A 1 109 ? 0.059 4.691 4.483 1.00 96.44 109 PHE A N 1
ATOM 836 C CA . PHE A 1 109 ? 1.382 5.169 4.103 1.00 96.44 109 PHE A CA 1
ATOM 837 C C . PHE A 1 109 ? 1.844 6.133 5.188 1.00 96.44 109 PHE A C 1
ATOM 839 O O . PHE A 1 109 ? 1.282 7.216 5.331 1.00 96.44 109 PHE A O 1
ATOM 846 N N . LEU A 1 110 ? 2.803 5.712 6.004 1.00 94.75 110 LEU A N 1
ATOM 847 C CA . LEU A 1 110 ? 3.114 6.364 7.272 1.00 94.75 110 LEU A CA 1
ATOM 848 C C . LEU A 1 110 ? 4.470 7.067 7.230 1.00 94.75 110 LEU A C 1
ATOM 850 O O . LEU A 1 110 ? 5.414 6.608 6.575 1.00 94.75 110 LEU A O 1
ATOM 854 N N . GLN A 1 111 ? 4.574 8.132 8.023 1.00 93.25 111 GLN A N 1
ATOM 855 C CA . GLN A 1 111 ? 5.808 8.862 8.312 1.00 93.25 111 GLN A CA 1
ATOM 856 C C . GLN A 1 111 ? 6.517 9.379 7.060 1.00 93.25 111 GLN A C 1
ATOM 858 O O . GLN A 1 111 ? 7.712 9.145 6.862 1.00 93.25 111 GLN A O 1
ATOM 863 N N . ARG A 1 112 ? 5.768 10.080 6.212 1.00 93.81 112 ARG A N 1
ATOM 864 C CA . ARG A 1 112 ? 6.299 10.766 5.042 1.00 93.81 112 ARG A CA 1
ATOM 865 C C . ARG A 1 112 ? 7.392 11.751 5.448 1.00 93.81 112 ARG A C 1
ATOM 867 O O . ARG A 1 112 ? 7.266 12.495 6.420 1.00 93.81 112 ARG A O 1
ATOM 874 N N . SER A 1 113 ? 8.472 11.750 4.683 1.00 92.00 113 SER A N 1
ATOM 875 C CA . SER A 1 113 ? 9.562 12.706 4.788 1.00 92.00 113 SER A CA 1
ATOM 876 C C . SER A 1 113 ? 10.155 12.954 3.409 1.00 92.00 113 SER A C 1
ATOM 878 O O . SER A 1 113 ? 10.423 12.011 2.669 1.00 92.00 113 SER A O 1
ATOM 880 N N . ASP A 1 114 ? 10.415 14.216 3.083 1.00 89.00 114 ASP A N 1
ATOM 881 C CA . ASP A 1 114 ? 11.079 14.575 1.825 1.00 89.00 114 ASP A CA 1
ATOM 882 C C . ASP A 1 114 ? 12.574 14.215 1.829 1.00 89.00 114 ASP A C 1
ATOM 884 O O . ASP A 1 114 ? 13.198 14.078 0.777 1.00 89.00 114 ASP A O 1
ATOM 888 N N . ALA A 1 115 ? 13.162 14.036 3.016 1.00 90.69 115 ALA A N 1
ATOM 889 C CA . ALA A 1 115 ? 14.546 13.619 3.166 1.00 90.69 115 ALA A CA 1
ATOM 890 C C . ALA A 1 115 ? 14.642 12.092 3.244 1.00 90.69 115 ALA A C 1
ATOM 892 O O . ALA A 1 115 ? 14.010 11.452 4.088 1.00 90.69 115 ALA A O 1
ATOM 893 N N . TRP A 1 116 ? 15.508 11.497 2.421 1.00 88.81 116 TRP A N 1
ATOM 894 C CA . TRP A 1 116 ? 15.838 10.085 2.570 1.00 88.81 116 TRP A CA 1
ATOM 895 C C . TRP A 1 116 ? 16.643 9.861 3.852 1.00 88.81 116 TRP A C 1
ATOM 897 O O . TRP A 1 116 ? 17.712 10.437 4.044 1.00 88.81 116 TRP A O 1
ATOM 907 N N . ARG A 1 117 ? 16.126 9.002 4.735 1.00 86.12 117 ARG A N 1
ATOM 908 C CA . ARG A 1 117 ? 16.718 8.707 6.052 1.00 86.12 117 ARG A CA 1
ATOM 909 C C . ARG A 1 117 ? 17.343 7.311 6.134 1.00 86.12 117 ARG A C 1
ATOM 911 O O . ARG A 1 117 ? 17.628 6.843 7.232 1.00 86.12 117 ARG A O 1
ATOM 918 N N . GLY A 1 118 ? 17.527 6.644 4.995 1.00 87.06 118 GLY A N 1
ATOM 919 C CA . GLY A 1 118 ? 17.910 5.235 4.946 1.00 87.06 118 GLY A CA 1
ATOM 920 C C . GLY A 1 118 ? 16.741 4.284 5.219 1.00 87.06 118 GLY A C 1
ATOM 921 O O . GLY A 1 118 ? 15.652 4.704 5.633 1.00 87.06 118 GLY A O 1
ATOM 922 N N . ALA A 1 119 ? 16.998 2.992 4.995 1.00 84.50 119 ALA A N 1
ATOM 923 C CA . ALA A 1 119 ? 16.039 1.918 5.228 1.00 84.50 119 ALA A CA 1
ATOM 924 C C . ALA A 1 119 ? 15.539 1.940 6.679 1.00 84.50 119 ALA A C 1
ATOM 926 O O . ALA A 1 119 ? 16.327 2.069 7.620 1.00 84.50 119 ALA A O 1
ATOM 927 N N . ALA A 1 120 ? 14.225 1.832 6.870 1.00 81.12 120 ALA A N 1
ATOM 928 C CA . ALA A 1 120 ? 13.661 1.778 8.211 1.00 81.12 120 ALA A CA 1
ATOM 929 C C . ALA A 1 120 ? 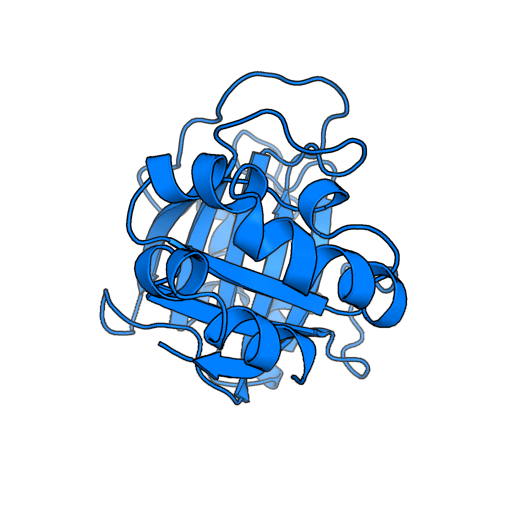13.837 0.386 8.843 1.00 81.12 120 ALA A C 1
ATOM 931 O O . ALA A 1 120 ? 13.912 -0.636 8.157 1.00 81.12 120 ALA A O 1
ATOM 932 N N . SER A 1 121 ? 13.890 0.343 10.174 1.00 86.12 121 SER A N 1
ATOM 933 C CA . SER A 1 121 ? 13.837 -0.916 10.915 1.00 86.12 121 SER A CA 1
ATOM 934 C C . SER A 1 121 ? 12.416 -1.459 10.864 1.00 86.12 121 SER A C 1
ATOM 936 O O . SER A 1 121 ? 11.465 -0.753 11.186 1.00 86.12 121 SER A O 1
ATOM 938 N N . ALA A 1 122 ? 12.261 -2.717 10.459 1.00 88.19 122 ALA A N 1
ATOM 939 C CA . ALA A 1 122 ? 10.948 -3.345 10.469 1.00 88.19 122 ALA A CA 1
ATOM 940 C C . ALA A 1 122 ? 10.572 -3.772 11.905 1.00 88.19 122 ALA A C 1
ATOM 942 O O . ALA A 1 122 ? 11.435 -4.291 12.629 1.00 88.19 122 ALA A O 1
ATOM 943 N N . PRO A 1 123 ? 9.319 -3.551 12.334 1.00 91.56 123 PRO A N 1
ATOM 944 C CA . PRO A 1 123 ? 8.885 -3.853 13.693 1.00 91.56 123 PRO A CA 1
ATOM 945 C C . PRO A 1 123 ? 8.871 -5.363 13.944 1.00 91.56 123 PRO A C 1
ATOM 947 O O . PRO A 1 123 ? 8.230 -6.114 13.223 1.00 91.56 123 PRO A O 1
ATOM 950 N N . GLN A 1 124 ? 9.529 -5.842 15.001 1.00 89.56 124 GLN A N 1
ATOM 951 C CA . GLN A 1 124 ? 9.596 -7.287 15.299 1.00 89.56 124 GLN A CA 1
ATOM 952 C C . GLN A 1 124 ? 8.243 -7.892 15.703 1.00 89.56 124 GLN A C 1
ATOM 954 O O . GLN A 1 124 ? 7.994 -9.076 15.494 1.00 89.56 124 GLN A O 1
ATOM 959 N N . THR A 1 125 ? 7.365 -7.075 16.281 1.00 92.25 125 THR A N 1
ATOM 960 C CA . THR A 1 125 ? 6.003 -7.445 16.676 1.00 92.25 125 THR A CA 1
ATOM 961 C C . THR A 1 125 ? 5.041 -6.357 16.228 1.00 92.25 125 THR A C 1
ATOM 963 O O . THR A 1 125 ? 5.467 -5.240 15.946 1.00 92.25 125 THR A O 1
ATOM 966 N N . CYS A 1 126 ? 3.748 -6.672 16.137 1.00 94.12 126 CYS A N 1
ATOM 967 C CA . CYS A 1 126 ? 2.752 -5.682 15.746 1.00 94.12 126 CYS A CA 1
ATOM 968 C C . CYS A 1 126 ? 2.682 -4.549 16.792 1.00 94.12 126 CYS A C 1
ATOM 970 O O . CYS A 1 126 ? 2.321 -4.836 17.938 1.00 94.12 126 CYS A O 1
ATOM 972 N N . PRO A 1 127 ? 3.003 -3.290 16.431 1.00 93.25 127 PRO A N 1
ATOM 973 C CA . PRO A 1 127 ? 2.881 -2.150 17.334 1.00 93.25 127 PRO A CA 1
ATOM 974 C C . PRO A 1 127 ? 1.455 -2.010 17.873 1.00 93.25 127 PRO A C 1
ATOM 976 O O . PRO A 1 127 ? 0.486 -2.220 17.141 1.00 93.25 127 PRO A O 1
ATOM 979 N N . ALA A 1 128 ? 1.318 -1.624 19.144 1.00 90.81 128 ALA A N 1
ATOM 980 C CA . ALA A 1 128 ? 0.019 -1.544 19.815 1.00 90.81 128 ALA A CA 1
ATOM 981 C C . ALA A 1 128 ? -0.956 -0.598 19.094 1.00 90.81 128 ALA A C 1
ATOM 983 O O . ALA A 1 128 ? -2.124 -0.938 18.913 1.00 90.81 128 ALA A O 1
ATOM 984 N N . GLN A 1 129 ? -0.462 0.540 18.597 1.00 89.50 129 GLN A N 1
ATOM 985 C CA . GLN A 1 129 ? -1.254 1.501 17.825 1.00 89.50 129 GLN A CA 1
ATOM 986 C C . GLN A 1 129 ? -1.840 0.908 16.533 1.00 89.50 129 GLN A C 1
ATOM 988 O O . GLN A 1 129 ? -2.919 1.303 16.105 1.00 89.50 129 GLN A O 1
ATOM 993 N N . TRP A 1 130 ? -1.185 -0.085 15.921 1.00 93.19 130 TRP A N 1
ATOM 994 C CA . TRP A 1 130 ? -1.674 -0.726 14.692 1.00 93.19 130 TRP A CA 1
ATOM 995 C C . TRP A 1 130 ? -2.746 -1.784 14.971 1.00 93.19 130 TRP A C 1
ATOM 997 O O . TRP A 1 130 ? -3.316 -2.334 14.031 1.00 93.19 130 TRP A O 1
ATOM 1007 N N . ARG A 1 131 ? -3.041 -2.053 16.247 1.00 92.12 131 ARG A N 1
ATOM 1008 C CA . ARG A 1 131 ? -4.108 -2.946 16.721 1.00 92.12 131 ARG A CA 1
ATOM 1009 C C . ARG A 1 131 ? -5.078 -2.232 17.662 1.00 92.12 131 ARG A C 1
ATOM 1011 O O . ARG A 1 131 ? -5.783 -2.873 18.431 1.00 92.12 131 ARG A O 1
ATOM 1018 N N . GLN A 1 132 ? -5.109 -0.904 17.650 1.00 89.81 132 GLN A N 1
ATOM 1019 C CA . GLN A 1 132 ? -5.986 -0.158 18.540 1.00 89.81 132 GLN A CA 1
ATOM 1020 C C . GLN A 1 132 ? -7.433 -0.171 18.030 1.00 89.81 132 GLN A C 1
ATOM 1022 O O . GLN A 1 132 ? -7.707 0.114 16.863 1.00 89.81 132 GLN A O 1
ATOM 1027 N N . GLY A 1 133 ? -8.376 -0.478 18.925 1.00 91.06 133 GLY A N 1
ATOM 1028 C CA . GLY A 1 133 ? -9.809 -0.410 18.641 1.00 91.06 133 GLY A CA 1
ATOM 1029 C C . GLY A 1 133 ? -10.214 -1.256 17.432 1.00 91.06 133 GLY A C 1
ATOM 1030 O O . GLY A 1 133 ? -9.907 -2.444 17.355 1.00 91.06 133 GLY A O 1
ATOM 1031 N N . ALA A 1 134 ? -10.898 -0.634 16.471 1.00 94.50 134 ALA A N 1
ATOM 1032 C CA . ALA A 1 134 ? -11.406 -1.317 15.283 1.00 94.50 134 ALA A CA 1
ATOM 1033 C C . ALA A 1 134 ? -10.302 -1.844 14.339 1.00 94.50 134 ALA A C 1
ATOM 1035 O O . ALA A 1 134 ? -10.586 -2.719 13.521 1.00 94.50 134 ALA A O 1
ATOM 1036 N N . LEU A 1 135 ? -9.044 -1.400 14.475 1.00 94.38 135 LEU A N 1
ATOM 1037 C CA . LEU A 1 135 ? -7.918 -1.984 13.732 1.00 94.38 135 LEU A CA 1
ATOM 1038 C C . LEU A 1 135 ? -7.631 -3.437 14.153 1.00 94.38 135 LEU A C 1
ATOM 1040 O O . LEU A 1 135 ? -7.176 -4.222 13.323 1.00 94.38 135 LEU A O 1
ATOM 1044 N N . ASP A 1 136 ? -7.952 -3.840 15.392 1.00 94.19 136 ASP A N 1
ATOM 1045 C CA . ASP A 1 136 ? -7.766 -5.228 15.864 1.00 94.19 136 ASP A CA 1
ATOM 1046 C C . ASP A 1 136 ? -8.738 -6.234 15.224 1.00 94.19 136 ASP A C 1
ATOM 1048 O O . ASP A 1 136 ? -8.581 -7.455 15.334 1.00 94.19 136 ASP A O 1
ATOM 1052 N N . LEU A 1 137 ? -9.761 -5.726 14.531 1.00 95.31 137 LEU A N 1
ATOM 1053 C CA . LEU A 1 137 ? -10.680 -6.546 13.747 1.00 95.31 1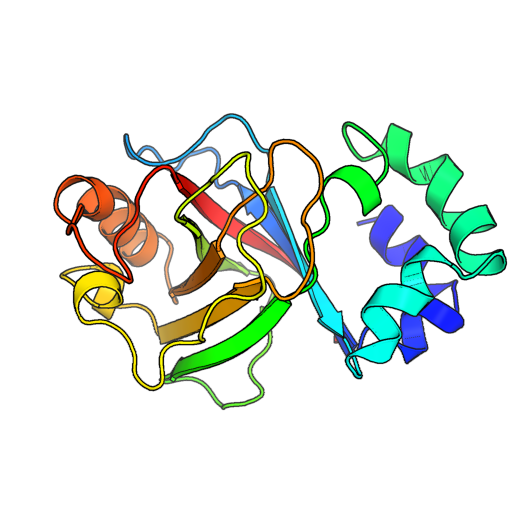37 LEU A CA 1
ATOM 1054 C C . LEU A 1 137 ? -10.043 -7.040 12.443 1.00 95.31 137 LEU A C 1
ATOM 1056 O O . LEU A 1 137 ? -10.605 -7.930 11.805 1.00 95.31 137 LEU A O 1
ATOM 1060 N N . ALA A 1 138 ? -8.888 -6.495 12.045 1.00 96.81 138 ALA A N 1
ATOM 1061 C CA . ALA A 1 138 ? -8.174 -6.942 10.860 1.00 96.81 138 ALA A CA 1
ATOM 1062 C C . ALA A 1 138 ? -7.802 -8.429 10.979 1.00 96.81 138 ALA A C 1
ATOM 1064 O O . ALA A 1 138 ? -7.134 -8.866 11.917 1.00 96.81 138 ALA A O 1
ATOM 1065 N N . ALA A 1 139 ? -8.194 -9.218 9.981 1.00 96.12 139 ALA A N 1
ATOM 1066 C CA . ALA A 1 139 ? -7.837 -10.629 9.884 1.00 96.12 139 ALA A CA 1
ATOM 1067 C C . ALA A 1 139 ? -6.341 -10.823 9.592 1.00 96.12 139 ALA A C 1
ATOM 1069 O O . ALA A 1 139 ? -5.785 -11.889 9.866 1.00 96.12 139 ALA A O 1
ATOM 1070 N N . ARG A 1 140 ? -5.683 -9.809 9.018 1.00 96.88 140 ARG A N 1
ATOM 1071 C CA . ARG A 1 140 ? -4.250 -9.806 8.716 1.00 96.88 140 ARG A CA 1
ATOM 1072 C C . ARG A 1 140 ? -3.699 -8.385 8.759 1.00 96.88 140 ARG A C 1
ATOM 1074 O O . ARG A 1 140 ? -4.355 -7.465 8.278 1.00 96.88 140 ARG A O 1
ATOM 1081 N N . ILE A 1 141 ? -2.496 -8.236 9.309 1.00 97.00 141 ILE A N 1
ATOM 1082 C CA . ILE A 1 141 ? -1.736 -6.984 9.320 1.00 97.00 141 ILE A CA 1
ATOM 1083 C C . ILE A 1 141 ? -0.351 -7.255 8.748 1.00 97.00 141 ILE A C 1
ATOM 1085 O O . ILE A 1 141 ? 0.400 -8.085 9.276 1.00 97.00 141 ILE A O 1
ATOM 1089 N N . VAL A 1 142 ? -0.024 -6.549 7.672 1.00 96.44 142 VAL A N 1
ATOM 1090 C CA . VAL A 1 142 ? 1.265 -6.628 6.981 1.00 96.44 142 VAL A CA 1
ATOM 1091 C C . VAL A 1 142 ? 1.934 -5.262 7.044 1.00 96.44 142 VAL A C 1
ATOM 1093 O O . VAL A 1 142 ? 1.285 -4.248 6.818 1.00 96.44 142 VAL A O 1
ATOM 1096 N N . CYS A 1 143 ? 3.226 -5.228 7.351 1.00 96.88 143 CYS A N 1
ATOM 1097 C CA . CYS A 1 143 ? 4.044 -4.028 7.238 1.00 96.88 143 CYS A CA 1
ATOM 1098 C C . CYS A 1 143 ? 5.015 -4.191 6.078 1.00 96.88 143 CYS A C 1
ATOM 1100 O O . CYS A 1 143 ? 5.808 -5.128 6.054 1.00 96.88 143 CYS A O 1
ATOM 1102 N N . ASN A 1 144 ? 4.975 -3.254 5.145 1.00 95.88 144 ASN A N 1
ATOM 1103 C CA . ASN A 1 144 ? 5.941 -3.128 4.072 1.00 95.88 144 ASN A CA 1
ATOM 1104 C C . ASN A 1 144 ? 6.886 -1.985 4.434 1.00 95.88 144 ASN A C 1
ATOM 1106 O O . ASN A 1 144 ? 6.505 -0.815 4.439 1.00 95.88 144 ASN A O 1
ATOM 1110 N N . THR A 1 145 ? 8.112 -2.337 4.799 1.00 95.38 145 THR A N 1
ATOM 1111 C CA . THR A 1 145 ? 9.143 -1.375 5.177 1.00 95.38 145 THR A CA 1
ATOM 1112 C C . THR A 1 145 ? 9.907 -0.930 3.941 1.00 95.38 145 THR A C 1
ATOM 1114 O O . THR A 1 145 ? 10.449 -1.775 3.231 1.00 95.38 145 THR A O 1
ATOM 1117 N N . VAL A 1 146 ? 9.965 0.377 3.689 1.00 93.31 146 VAL A N 1
ATOM 1118 C CA . VAL A 1 146 ? 10.677 0.930 2.528 1.00 93.31 146 VAL A CA 1
ATOM 1119 C C . VAL A 1 146 ? 12.186 0.759 2.720 1.00 93.31 146 VAL A C 1
ATOM 1121 O O . VAL A 1 146 ? 12.751 1.204 3.724 1.00 93.31 146 VAL A O 1
ATOM 1124 N N . GLU A 1 147 ? 12.838 0.089 1.769 1.00 89.38 147 GLU A N 1
ATOM 1125 C CA . GLU A 1 147 ? 14.267 -0.256 1.860 1.00 89.38 147 GLU A CA 1
ATOM 1126 C C . GLU A 1 147 ? 15.171 0.675 1.048 1.00 89.38 147 GLU A C 1
ATOM 1128 O O . GLU A 1 147 ? 16.360 0.803 1.344 1.00 89.38 147 GLU A O 1
ATOM 1133 N N . GLU A 1 148 ? 14.613 1.347 0.045 1.00 89.56 148 GLU A N 1
ATOM 1134 C CA . GLU A 1 148 ? 15.346 2.190 -0.896 1.00 89.56 148 GLU A CA 1
ATOM 1135 C C . GLU A 1 148 ? 14.713 3.575 -1.002 1.00 89.56 148 GLU A C 1
ATOM 1137 O O . GLU A 1 148 ? 13.576 3.793 -0.585 1.00 89.56 148 GLU A O 1
ATOM 1142 N N . GLN A 1 149 ? 15.457 4.526 -1.567 1.00 90.62 149 GLN A N 1
ATOM 1143 C CA . GLN A 1 149 ? 14.948 5.874 -1.765 1.00 90.62 149 GLN A CA 1
ATOM 1144 C C . GLN A 1 149 ? 13.709 5.844 -2.670 1.00 90.62 149 GLN A C 1
ATOM 1146 O O . GLN A 1 149 ? 13.789 5.489 -3.846 1.00 90.62 149 GLN A O 1
ATOM 1151 N N . ALA A 1 150 ? 12.568 6.235 -2.105 1.00 91.50 150 ALA A N 1
ATOM 1152 C CA . ALA A 1 150 ? 11.315 6.342 -2.833 1.00 91.50 150 ALA A CA 1
ATOM 1153 C C . ALA A 1 150 ? 11.342 7.511 -3.838 1.00 91.50 150 ALA A C 1
ATOM 1155 O O . ALA A 1 150 ? 12.109 8.467 -3.664 1.00 91.50 150 ALA A O 1
ATOM 1156 N N . PRO A 1 151 ? 10.481 7.477 -4.869 1.00 91.75 151 PRO A N 1
ATOM 1157 C CA . PRO A 1 151 ? 10.254 8.627 -5.733 1.00 91.75 151 PRO A CA 1
ATOM 1158 C C . PRO A 1 151 ? 9.814 9.877 -4.953 1.00 91.75 151 PRO A C 1
ATOM 1160 O O . PRO A 1 151 ? 9.252 9.789 -3.857 1.00 91.75 151 PRO A O 1
ATOM 1163 N N . GLY A 1 152 ? 10.046 11.057 -5.537 1.00 91.69 152 GLY A N 1
ATOM 1164 C CA . GLY A 1 152 ? 9.668 12.335 -4.928 1.00 91.69 152 GLY A CA 1
ATOM 1165 C C . GLY A 1 152 ? 8.176 12.390 -4.579 1.00 91.69 152 GLY A C 1
ATOM 1166 O O . GLY A 1 152 ? 7.338 11.983 -5.377 1.00 91.69 152 GLY A O 1
ATOM 1167 N N . GLY A 1 153 ? 7.849 12.865 -3.374 1.00 91.06 153 GLY A N 1
ATOM 1168 C CA . GLY A 1 153 ? 6.477 12.898 -2.849 1.00 91.06 153 GLY A CA 1
ATOM 1169 C C . GLY A 1 153 ? 6.001 11.598 -2.183 1.00 91.06 153 GLY A C 1
ATOM 1170 O O . GLY A 1 153 ? 5.018 11.632 -1.446 1.00 91.06 153 GLY A O 1
ATOM 1171 N N . TYR A 1 154 ? 6.728 10.486 -2.356 1.00 93.00 154 TYR A N 1
ATOM 1172 C CA . TYR A 1 154 ? 6.394 9.164 -1.806 1.00 93.00 154 TYR A CA 1
ATOM 1173 C C . TYR A 1 154 ? 7.372 8.701 -0.718 1.00 93.00 154 TYR A C 1
ATOM 1175 O O . TYR A 1 154 ? 7.536 7.505 -0.496 1.00 93.00 154 TYR A O 1
ATOM 1183 N N . GLY A 1 155 ? 8.037 9.632 -0.027 1.00 93.88 155 GLY A N 1
ATOM 1184 C CA . GLY A 1 155 ? 9.045 9.356 1.005 1.00 93.88 155 GLY A CA 1
ATOM 1185 C C . GLY A 1 155 ? 8.494 8.774 2.314 1.00 93.88 155 GLY A C 1
ATOM 1186 O O . GLY A 1 155 ? 8.818 9.264 3.391 1.00 93.88 155 GLY A O 1
ATOM 1187 N N . PHE A 1 156 ? 7.631 7.764 2.244 1.00 94.94 156 PHE A N 1
ATOM 1188 C CA . PHE A 1 156 ? 7.069 7.058 3.394 1.00 94.94 156 PHE A CA 1
ATOM 1189 C C . PHE A 1 156 ? 8.069 6.052 3.972 1.00 94.94 156 PHE A C 1
ATOM 1191 O O . PHE A 1 156 ? 8.944 5.546 3.270 1.00 94.94 156 PHE A O 1
ATOM 1198 N N . ARG A 1 157 ? 7.933 5.731 5.264 1.00 94.19 157 ARG A N 1
ATOM 1199 C CA . ARG A 1 157 ? 8.781 4.719 5.927 1.00 94.19 157 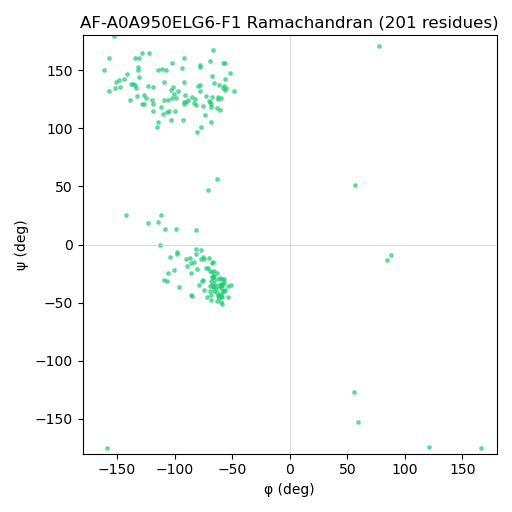ARG A CA 1
ATOM 1200 C C . ARG A 1 157 ? 8.125 3.348 5.975 1.00 94.19 157 ARG A C 1
ATOM 1202 O O . ARG A 1 157 ? 8.808 2.331 5.838 1.00 94.19 157 ARG A O 1
ATOM 1209 N N . TYR A 1 158 ? 6.809 3.334 6.161 1.00 95.56 158 TYR A N 1
ATOM 1210 C CA . TYR A 1 158 ? 6.019 2.119 6.309 1.00 95.56 158 TYR A CA 1
ATOM 1211 C C . TYR A 1 158 ? 4.758 2.208 5.459 1.00 95.56 158 TYR A C 1
ATOM 1213 O O . TYR A 1 158 ? 4.083 3.236 5.455 1.00 95.56 158 TYR A O 1
ATOM 1221 N N . ILE A 1 159 ? 4.425 1.112 4.786 1.00 96.62 159 ILE A N 1
ATOM 1222 C CA . ILE A 1 159 ? 3.121 0.901 4.170 1.00 96.62 159 ILE A CA 1
ATOM 1223 C C . ILE A 1 159 ? 2.474 -0.262 4.907 1.00 96.62 159 ILE A C 1
ATOM 1225 O O . ILE A 1 159 ? 2.885 -1.415 4.760 1.00 96.62 159 ILE A O 1
ATOM 1229 N N . VAL A 1 160 ? 1.494 0.049 5.745 1.00 97.19 160 VAL A N 1
ATOM 1230 C CA . VAL A 1 160 ? 0.783 -0.940 6.554 1.00 97.19 160 VAL A CA 1
ATOM 1231 C C . VAL A 1 160 ? -0.510 -1.321 5.850 1.00 97.19 160 VAL A C 1
ATOM 1233 O O . VAL A 1 160 ? -1.267 -0.459 5.410 1.00 97.19 160 VAL A O 1
ATOM 1236 N N . GLU A 1 161 ? -0.760 -2.619 5.743 1.00 97.69 161 GLU A N 1
ATOM 1237 C CA . GLU A 1 161 ? -1.979 -3.177 5.178 1.00 97.69 161 GLU A CA 1
ATOM 1238 C C . GLU A 1 161 ? -2.790 -3.849 6.286 1.00 97.69 161 GLU A C 1
ATOM 1240 O O . GLU A 1 161 ? -2.342 -4.837 6.872 1.00 97.69 161 GLU A O 1
ATOM 1245 N N . TRP A 1 162 ? -4.007 -3.364 6.529 1.00 97.69 162 TRP A N 1
ATOM 1246 C CA . TRP A 1 162 ? -4.992 -4.023 7.387 1.00 97.69 162 TRP A CA 1
ATOM 1247 C C . TRP A 1 162 ? -6.063 -4.671 6.520 1.00 97.69 162 TRP A C 1
ATOM 1249 O O . TRP A 1 162 ? -6.799 -3.990 5.804 1.00 97.69 162 TRP A O 1
ATOM 1259 N N . TRP A 1 163 ? -6.137 -5.997 6.569 1.00 97.31 163 TRP A N 1
ATOM 1260 C CA . TRP A 1 163 ? -7.041 -6.779 5.735 1.00 97.31 163 TRP A CA 1
ATOM 1261 C C . TRP A 1 163 ? -8.280 -7.148 6.535 1.00 97.31 163 TRP A C 1
ATOM 1263 O O . TRP A 1 163 ? -8.180 -7.771 7.593 1.00 97.31 163 TRP A O 1
ATOM 1273 N N . PHE A 1 164 ? -9.447 -6.824 5.996 1.00 96.00 164 PHE A N 1
ATOM 1274 C CA . PHE A 1 164 ? -10.730 -7.086 6.633 1.00 96.00 164 PHE A CA 1
ATOM 1275 C C . PHE A 1 164 ? -11.546 -8.094 5.822 1.00 96.00 164 PHE A C 1
ATOM 1277 O O . PHE A 1 164 ? -11.433 -8.189 4.594 1.00 96.00 164 PHE A O 1
ATOM 1284 N N . ASP A 1 165 ? -12.387 -8.857 6.521 1.00 91.62 165 ASP A N 1
ATOM 1285 C CA . ASP A 1 165 ? -13.343 -9.766 5.886 1.00 91.62 165 ASP A CA 1
ATOM 1286 C C . ASP A 1 165 ? -14.540 -8.998 5.313 1.00 91.62 165 ASP A C 1
ATOM 1288 O O . ASP A 1 165 ? -15.095 -9.392 4.288 1.00 91.62 165 ASP A O 1
ATOM 1292 N N . GLY A 1 166 ? -14.913 -7.881 5.948 1.00 90.69 166 GLY A N 1
ATOM 1293 C CA . GLY A 1 166 ? -16.070 -7.080 5.570 1.00 90.69 166 GLY A CA 1
ATOM 1294 C C . GLY A 1 166 ? -15.786 -5.585 5.474 1.00 90.69 166 GLY A C 1
ATOM 1295 O O . GLY A 1 166 ? -14.943 -5.021 6.172 1.00 90.69 166 GLY A O 1
ATOM 1296 N N . ARG A 1 167 ? -16.573 -4.927 4.622 1.00 93.94 167 ARG A N 1
ATOM 1297 C CA . ARG A 1 167 ? -16.567 -3.473 4.419 1.00 93.94 167 ARG A CA 1
ATOM 1298 C C . ARG A 1 167 ? -16.896 -2.687 5.692 1.00 93.94 167 ARG A C 1
ATOM 1300 O O . ARG A 1 167 ? -16.296 -1.647 5.928 1.00 93.94 167 ARG A O 1
ATOM 1307 N N . GLU A 1 168 ? -17.814 -3.191 6.513 1.00 94.06 168 GLU A N 1
ATOM 1308 C CA . GLU A 1 168 ? -18.235 -2.547 7.763 1.00 94.06 168 GLU A CA 1
ATOM 1309 C C . GLU A 1 168 ? -17.086 -2.448 8.776 1.00 94.06 168 GLU A C 1
ATOM 1311 O O . GLU A 1 168 ? -16.797 -1.364 9.276 1.00 94.06 168 GLU A O 1
ATOM 1316 N N . GLN A 1 169 ? -16.363 -3.551 8.999 1.00 95.12 169 GLN A N 1
ATOM 1317 C CA . GLN A 1 169 ? -15.187 -3.584 9.878 1.00 95.12 169 GLN A CA 1
ATOM 1318 C C . GLN A 1 169 ? -14.106 -2.612 9.398 1.00 95.12 169 GLN A C 1
ATOM 1320 O O . GLN A 1 169 ? -13.546 -1.856 10.188 1.00 95.12 169 GLN A O 1
ATOM 1325 N N . ALA A 1 170 ? -13.845 -2.606 8.090 1.00 95.94 170 ALA A N 1
ATOM 1326 C CA . ALA A 1 170 ? -12.836 -1.741 7.502 1.00 95.94 170 ALA A CA 1
ATOM 1327 C C . ALA A 1 170 ? -13.217 -0.253 7.591 1.00 95.94 170 ALA A C 1
ATOM 1329 O O . ALA A 1 170 ? -12.352 0.596 7.802 1.00 95.94 170 ALA A O 1
ATOM 1330 N N . LEU A 1 171 ? -14.509 0.071 7.463 1.00 95.25 171 LEU A N 1
ATOM 1331 C CA . LEU A 1 171 ? -15.011 1.432 7.637 1.00 95.25 171 LEU A CA 1
ATOM 1332 C C . LEU A 1 171 ? -14.909 1.882 9.099 1.00 95.25 171 LEU A C 1
ATOM 1334 O O . LEU A 1 171 ? -14.446 2.992 9.347 1.00 95.25 171 LEU A O 1
ATOM 1338 N N . ALA A 1 172 ? -15.271 1.020 10.054 1.00 94.44 172 ALA A N 1
ATOM 1339 C CA . ALA A 1 172 ? -15.102 1.302 11.479 1.00 94.44 172 ALA A CA 1
ATOM 1340 C C . ALA A 1 172 ? -13.623 1.550 11.829 1.00 94.44 172 ALA A C 1
ATOM 1342 O O . ALA A 1 172 ? -13.301 2.504 12.534 1.00 94.44 172 ALA A O 1
ATOM 1343 N N . ALA A 1 173 ? -12.711 0.747 11.271 1.00 95.06 173 ALA A N 1
ATOM 1344 C CA . ALA A 1 173 ? -11.272 0.951 11.414 1.00 95.06 173 ALA A CA 1
ATOM 1345 C C . ALA A 1 173 ? -10.814 2.294 10.829 1.00 95.06 173 ALA A C 1
ATOM 1347 O O . ALA A 1 173 ? -10.093 3.033 11.492 1.00 95.06 173 ALA A O 1
ATOM 1348 N N . ALA A 1 174 ? -11.276 2.646 9.626 1.00 94.56 174 ALA A N 1
ATOM 1349 C CA . ALA A 1 174 ? -10.948 3.921 8.995 1.00 94.56 174 ALA A CA 1
ATOM 1350 C C . ALA A 1 174 ? -11.471 5.137 9.782 1.00 94.56 174 ALA A C 1
ATOM 1352 O O . ALA A 1 174 ? -10.810 6.172 9.826 1.00 94.56 174 ALA A O 1
ATOM 1353 N N . GLN A 1 175 ? -12.645 5.024 10.408 1.00 92.00 175 GLN A N 1
ATOM 1354 C CA . GLN A 1 175 ? -13.211 6.071 11.263 1.00 92.00 175 GLN A CA 1
ATOM 1355 C C . GLN A 1 175 ? -12.412 6.246 12.561 1.00 92.00 175 GLN A C 1
ATOM 1357 O O . GLN A 1 175 ? -12.218 7.375 12.999 1.00 92.00 175 GLN A O 1
ATOM 1362 N N . ALA A 1 176 ? -11.886 5.153 13.119 1.00 88.44 176 ALA A N 1
ATOM 1363 C CA . ALA A 1 176 ? -11.092 5.169 14.347 1.00 88.44 176 ALA A CA 1
ATOM 1364 C C . ALA A 1 176 ? -9.655 5.707 14.169 1.00 88.44 176 ALA A C 1
ATOM 1366 O O . ALA A 1 176 ? -8.972 5.953 15.161 1.00 88.44 176 ALA A O 1
ATOM 1367 N N . LEU A 1 177 ? -9.175 5.909 12.933 1.00 88.56 177 LEU A N 1
ATOM 1368 C CA . LEU A 1 177 ? -7.811 6.397 12.670 1.00 88.56 177 LEU A CA 1
ATOM 1369 C C . LEU A 1 177 ? -7.527 7.770 13.296 1.00 88.56 177 LEU A C 1
ATOM 1371 O O . LEU A 1 177 ? -6.405 8.009 13.744 1.00 88.56 177 LEU A O 1
ATOM 1375 N N . GLY A 1 178 ? -8.534 8.653 13.332 1.00 70.50 178 GLY A N 1
ATOM 1376 C CA . GLY A 1 178 ? -8.411 10.005 13.892 1.00 70.50 178 GLY A CA 1
ATOM 1377 C C . GLY A 1 178 ? -8.160 10.017 15.402 1.00 70.50 178 GLY A C 1
ATOM 1378 O O . GLY A 1 178 ? -7.436 10.878 15.890 1.00 70.50 178 GLY A O 1
ATOM 1379 N N . ASP A 1 179 ? -8.677 9.016 16.115 1.00 64.94 179 ASP A N 1
ATOM 1380 C CA . ASP A 1 179 ? -8.492 8.855 17.563 1.00 64.94 179 ASP A CA 1
ATOM 1381 C C . ASP A 1 179 ? -7.193 8.103 17.906 1.00 64.94 179 ASP A C 1
ATOM 1383 O O . ASP A 1 179 ? -6.728 8.118 19.045 1.00 64.94 179 ASP A O 1
ATOM 1387 N N . ALA A 1 180 ? -6.600 7.429 16.916 1.00 60.28 180 ALA A N 1
ATOM 1388 C CA . ALA A 1 180 ? -5.449 6.544 17.069 1.00 60.28 180 ALA A CA 1
ATOM 1389 C C . ALA A 1 180 ? -4.106 7.207 16.712 1.00 60.28 180 ALA A C 1
ATOM 1391 O O . ALA A 1 180 ? -3.119 6.498 16.530 1.00 60.28 180 ALA A O 1
ATOM 1392 N N . GLY A 1 181 ? -4.065 8.542 16.578 1.00 60.34 181 GLY A N 1
ATOM 1393 C CA . GLY A 1 181 ? -2.885 9.366 16.262 1.00 60.34 181 GLY A CA 1
ATOM 1394 C C . GLY A 1 181 ? -1.781 9.329 17.316 1.00 60.34 181 GLY A C 1
ATOM 1395 O O . GLY A 1 181 ? -1.413 10.360 17.861 1.00 60.34 181 GLY A O 1
ATOM 1396 N N . ALA A 1 182 ? -1.281 8.138 17.635 1.00 64.25 182 ALA A N 1
ATOM 1397 C CA . ALA A 1 182 ? -0.278 7.926 18.656 1.00 64.25 182 ALA A CA 1
ATOM 1398 C C . ALA A 1 182 ? 1.089 8.383 18.142 1.00 64.25 182 ALA A C 1
ATOM 1400 O O . ALA A 1 182 ? 1.606 7.844 17.161 1.00 64.25 182 ALA A O 1
ATOM 1401 N N . ASP A 1 183 ? 1.673 9.362 18.827 1.00 71.00 183 ASP A N 1
ATOM 1402 C CA . ASP A 1 183 ? 3.067 9.755 18.658 1.00 71.00 183 ASP A CA 1
ATOM 1403 C C . ASP A 1 183 ? 4.019 8.574 18.926 1.00 71.00 183 ASP A C 1
ATOM 1405 O O . ASP A 1 183 ? 3.700 7.623 19.644 1.00 71.00 183 ASP A O 1
ATOM 1409 N N . GLY A 1 184 ? 5.224 8.642 18.360 1.00 79.06 184 GLY A N 1
ATOM 1410 C CA . GLY A 1 184 ? 6.293 7.669 18.599 1.00 79.06 184 GLY A CA 1
ATOM 1411 C C . GLY A 1 184 ? 6.781 6.953 17.342 1.00 79.06 184 GLY A C 1
ATOM 1412 O O . GLY A 1 184 ? 6.395 7.271 16.219 1.00 79.06 184 GLY A O 1
ATOM 1413 N N . GLU A 1 185 ? 7.665 5.971 17.535 1.00 83.25 185 GLU A N 1
ATOM 1414 C CA . GLU A 1 185 ? 8.442 5.336 16.456 1.00 83.25 185 GLU A CA 1
ATOM 1415 C C . GLU A 1 185 ? 7.584 4.705 15.348 1.00 83.25 185 GLU A C 1
ATOM 1417 O O . GLU A 1 185 ? 7.968 4.758 14.182 1.00 83.25 185 GLU A O 1
ATOM 1422 N N . TYR A 1 186 ? 6.412 4.162 15.688 1.00 88.25 186 TYR A N 1
ATOM 1423 C CA . TYR A 1 186 ? 5.469 3.558 14.734 1.00 88.25 186 TYR A CA 1
ATOM 1424 C C . TYR A 1 186 ? 4.146 4.334 14.645 1.00 88.25 186 TYR A C 1
ATOM 1426 O O . TYR A 1 186 ? 3.117 3.785 14.252 1.00 88.25 186 TYR A O 1
ATOM 1434 N N . GLY A 1 187 ? 4.146 5.596 15.082 1.00 89.69 187 GLY A N 1
ATOM 1435 C CA . GLY A 1 187 ? 3.014 6.504 14.921 1.00 89.69 187 GLY A CA 1
ATOM 1436 C C . GLY A 1 187 ? 2.750 6.852 13.458 1.00 89.69 187 GLY A C 1
ATOM 1437 O O . GLY A 1 187 ? 3.594 6.594 12.594 1.00 89.69 187 GLY A O 1
ATOM 1438 N N . TRP A 1 188 ? 1.598 7.464 13.174 1.00 91.00 188 TRP A N 1
ATOM 1439 C CA . TRP A 1 188 ? 1.214 7.809 11.799 1.00 91.00 188 TRP A CA 1
ATOM 1440 C C . TRP A 1 188 ? 2.174 8.813 11.151 1.00 91.00 188 TRP A C 1
ATOM 1442 O O . TRP A 1 188 ? 2.549 8.631 9.992 1.00 91.00 188 TRP A O 1
ATOM 1452 N N . GLY A 1 189 ? 2.606 9.833 11.907 1.00 91.00 189 GLY A N 1
ATOM 1453 C CA . GLY A 1 189 ? 3.349 10.976 11.369 1.00 91.00 189 GLY A CA 1
ATOM 1454 C C . GLY A 1 189 ? 2.550 11.721 10.295 1.00 91.00 189 GLY A C 1
ATOM 1455 O O . GLY A 1 189 ? 1.321 11.672 10.287 1.00 91.00 189 GLY A O 1
ATOM 1456 N N . ASP A 1 190 ? 3.247 12.380 9.365 1.00 91.56 190 ASP A N 1
ATOM 1457 C CA . ASP A 1 190 ? 2.622 12.787 8.103 1.00 91.56 190 ASP A CA 1
ATOM 1458 C C . ASP A 1 190 ? 2.316 11.526 7.284 1.00 91.56 190 ASP A C 1
ATOM 1460 O O . ASP A 1 190 ? 3.216 10.726 7.018 1.00 91.56 190 ASP A O 1
ATOM 1464 N N . GLY A 1 191 ? 1.054 11.293 6.941 1.00 93.12 191 GLY A N 1
ATOM 1465 C CA . GLY A 1 191 ? 0.630 10.009 6.403 1.00 93.12 191 GLY A CA 1
ATOM 1466 C C . GLY A 1 191 ? -0.640 10.078 5.572 1.00 93.12 191 GLY A C 1
ATOM 1467 O O . GLY A 1 191 ? -1.434 11.011 5.665 1.00 93.12 191 GLY A O 1
ATOM 1468 N N . VAL A 1 192 ? -0.826 9.052 4.747 1.00 94.88 192 VAL A N 1
ATOM 1469 C CA . VAL A 1 192 ? -1.962 8.910 3.839 1.00 94.88 192 VAL A CA 1
ATOM 1470 C C . VAL A 1 192 ? -2.648 7.584 4.116 1.00 94.88 192 VAL A C 1
ATOM 1472 O O . VAL A 1 192 ? -2.020 6.530 4.052 1.00 94.88 192 VAL A O 1
ATOM 1475 N N . PHE A 1 193 ? -3.954 7.627 4.367 1.00 96.00 193 PHE A N 1
ATOM 1476 C CA . PHE A 1 193 ? -4.764 6.423 4.508 1.00 96.00 193 PHE A CA 1
ATOM 1477 C C . PHE A 1 193 ? -5.700 6.253 3.322 1.00 96.00 193 PHE A C 1
ATOM 1479 O O . PHE A 1 193 ? -6.303 7.213 2.842 1.00 96.00 193 PHE A O 1
ATOM 1486 N N . MET A 1 194 ? -5.853 5.018 2.858 1.00 96.75 194 MET A N 1
ATOM 1487 C CA . MET A 1 194 ? -6.752 4.685 1.764 1.00 96.75 194 MET A CA 1
ATOM 1488 C C . MET A 1 194 ? -7.487 3.392 2.061 1.00 96.75 194 MET A C 1
ATOM 1490 O O . MET A 1 194 ? -6.876 2.347 2.265 1.00 96.75 194 MET A O 1
ATOM 1494 N N . LEU A 1 195 ? -8.814 3.451 2.032 1.00 97.50 195 LEU A N 1
ATOM 1495 C CA . LEU A 1 195 ? -9.638 2.259 2.101 1.00 97.50 195 LEU A CA 1
ATOM 1496 C C . LEU A 1 195 ? -9.895 1.750 0.685 1.00 97.50 195 LEU A C 1
ATOM 1498 O O . LEU A 1 195 ? -10.411 2.483 -0.161 1.00 97.50 195 LEU A O 1
ATOM 1502 N N . THR A 1 196 ? -9.518 0.505 0.423 1.00 97.38 196 THR A N 1
ATOM 1503 C CA . THR A 1 196 ? -9.525 -0.082 -0.917 1.00 97.38 196 THR A CA 1
ATOM 1504 C C . THR A 1 196 ? -10.209 -1.439 -0.948 1.00 97.38 196 THR A C 1
ATOM 1506 O O . THR A 1 196 ? -10.348 -2.114 0.070 1.00 97.38 196 THR A O 1
ATOM 1509 N N . GLU A 1 197 ? -10.613 -1.851 -2.143 1.00 96.38 197 GLU A N 1
ATOM 1510 C CA . GLU A 1 197 ? -11.058 -3.206 -2.435 1.00 96.38 197 GLU A CA 1
ATOM 1511 C C . GLU A 1 197 ? -10.217 -3.788 -3.566 1.00 96.38 197 GLU A C 1
ATOM 1513 O O . GLU A 1 197 ? -9.972 -3.131 -4.582 1.00 96.38 197 GLU A O 1
ATOM 1518 N N . VAL A 1 198 ? -9.798 -5.042 -3.418 1.00 94.88 198 VAL A N 1
ATOM 1519 C CA . VAL A 1 198 ? -9.085 -5.767 -4.469 1.00 94.88 198 VAL A CA 1
ATOM 1520 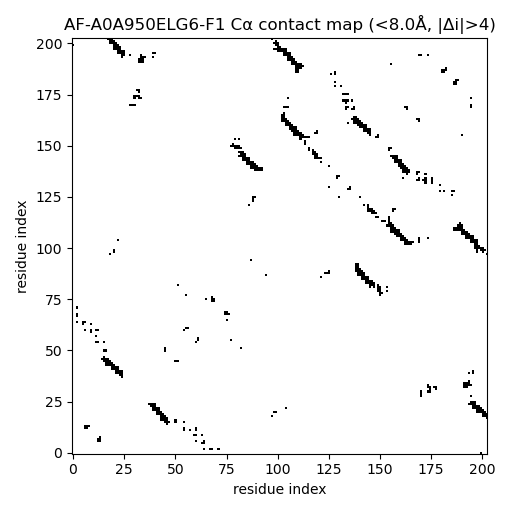C C . VAL A 1 198 ? -10.053 -6.028 -5.623 1.00 94.88 198 VAL A C 1
ATOM 1522 O O . VAL A 1 198 ? -10.918 -6.902 -5.553 1.00 94.88 198 VAL A O 1
ATOM 1525 N N . THR A 1 199 ? -9.918 -5.288 -6.719 1.00 93.62 199 THR A N 1
ATOM 1526 C CA . THR A 1 199 ? -10.783 -5.438 -7.902 1.00 93.62 199 THR A CA 1
ATOM 1527 C C . THR A 1 199 ? -10.240 -6.459 -8.893 1.00 93.62 199 THR A C 1
ATOM 1529 O O . THR A 1 199 ? -10.982 -6.972 -9.742 1.00 93.62 199 THR A O 1
ATOM 1532 N N . HIS A 1 200 ? -8.950 -6.768 -8.781 1.00 90.94 200 HIS A N 1
ATOM 1533 C CA . HIS A 1 200 ? -8.248 -7.733 -9.608 1.00 90.94 200 HIS A CA 1
ATOM 1534 C C . HIS A 1 200 ? -7.083 -8.342 -8.827 1.00 90.94 200 HIS A C 1
ATOM 1536 O O . HIS A 1 200 ? -6.318 -7.610 -8.210 1.00 90.94 200 HIS A O 1
ATOM 1542 N N . SER A 1 201 ? -6.917 -9.662 -8.882 1.00 89.62 201 SER A N 1
ATOM 1543 C CA . SER A 1 201 ? -5.796 -10.365 -8.249 1.00 89.62 201 SER A CA 1
ATOM 1544 C C . SER A 1 201 ? -5.305 -11.508 -9.130 1.00 89.62 201 SER A C 1
ATOM 1546 O O . SER A 1 201 ? -6.111 -12.138 -9.821 1.00 89.62 201 SER A O 1
ATOM 1548 N N . ARG A 1 202 ? -4.004 -11.795 -9.099 1.00 84.06 202 ARG A N 1
ATOM 1549 C CA . ARG A 1 202 ? -3.388 -12.974 -9.724 1.00 84.06 202 ARG A CA 1
ATOM 1550 C C . ARG A 1 202 ? -2.238 -13.484 -8.844 1.00 84.06 202 ARG A C 1
ATOM 1552 O O . ARG A 1 202 ? -1.554 -12.637 -8.268 1.00 84.06 202 ARG A O 1
ATOM 1559 N N . PRO A 1 203 ? -2.034 -14.805 -8.735 1.00 76.12 203 PRO A N 1
ATOM 1560 C CA . PRO A 1 203 ? -0.727 -15.359 -8.397 1.00 76.12 203 PRO A CA 1
ATOM 1561 C C . PRO A 1 203 ? 0.237 -15.228 -9.590 1.00 76.12 203 PRO A C 1
ATOM 1563 O O . PRO A 1 203 ? -0.202 -14.744 -10.663 1.00 76.12 203 PRO A O 1
#

Sequence (203 aa):
REHSALGRQCLNVGRRVVAVAQCSRWLQACAPALSREHDGVNLLVLADRDAGAAIWGDPETLAVMRPDEPRVFADYVRNFSMLCRQQLLHSRLPAAALPQKGRVILLGFLQRSDAWRGAASAPQTCPAQWRQGALDLAARIVCNTVEEQAPGGYGFRYIVEWWFDGREQALAAAQALGDAGADGEYGWGDGVFMLTEVTHSRP

Solvent-accessible surface area (backbone atoms only — not comparable to full-atom values): 11434 Å² total; per-residue (Å²): 111,69,69,66,53,53,47,57,73,30,63,73,46,51,71,27,42,58,24,41,29,39,25,36,42,45,84,85,68,85,34,94,60,46,58,79,90,57,71,55,51,76,48,72,40,57,68,49,75,68,36,66,63,46,64,81,65,36,66,69,49,47,68,65,46,56,77,50,27,63,79,76,39,100,48,56,64,73,62,77,46,71,61,56,52,78,43,84,50,45,66,80,56,65,90,87,66,70,75,45,62,72,37,30,34,40,37,36,38,20,40,49,36,95,65,84,81,71,55,52,84,72,73,94,55,62,55,68,72,72,43,46,73,47,39,53,67,35,42,27,32,37,40,27,25,27,57,58,87,41,31,86,95,54,31,40,41,37,40,36,39,38,30,24,93,44,67,66,54,46,48,49,22,45,54,44,49,72,81,51,70,44,83,64,98,86,27,45,71,54,60,50,29,40,52,24,31,24,77,39,51,44,104